Protein AF-A0A7J9D1P3-F1 (afdb_monomer_lite)

Sequence (239 aa):
MEKIDYQEEPKKERRLVRSLVYEIGYRKEQVSEMEHKYDKTTAALQELVDGLVAKIDSKDSSLWDWELRYKEMEHKYDETTAALQGLVDGLVEKIDSKDSSLRDWELRYNETVRQLKGENAVLHHVFAEEIQKERDENLKLRCQLGFRTNLVEDYISCNDNDMERSCLLNEMEGPKENVACQDLIELEKTTSEQIATLKKELEETSEALKDMENQNSCLTVKQVLTNQELQDARKESIR

Foldseek 3Di:
DPPDPPPVVVVVVVVVVVVVVVVVVVVVVVVVVVVVVVVVVVVVVVVVVVVVVVVVVVVVVVVVVVVVVVVVVVVVVVVVVVVVVVVVVVVVVVVVVVVVVVVVVVVVVVVVVVVVVVVVVVVVVVVVVVVVVVVVVVVVVVVVVVVVVVVVVVVVVVVVPDPCPVPVVVVPPDDDDPDPDPVVVVVVVVVVVVVVVVVVVVVVVVVVVVVVVVVVVVVVVVVVVVVVVVVVVVVVVVD

Radius of gyration: 70.2 Å; chains: 1; bounding box: 111×55×220 Å

InterPro domains:
  IPR045177 Factor of DNA methylation 1-5/IDN2 [PTHR21596] (187-238)

pLDDT: mean 87.53, std 16.66, range [37.38, 98.69]

Organism: Gossypium gossypioides (NCBI:txid34282)

Structure (mmCIF, N/CA/C/O backbone):
data_AF-A0A7J9D1P3-F1
#
_entry.id   AF-A0A7J9D1P3-F1
#
loop_
_atom_site.group_PDB
_atom_site.id
_atom_site.type_symbol
_atom_site.label_atom_id
_atom_site.label_alt_id
_atom_site.label_comp_id
_atom_site.label_asym_id
_atom_site.label_entity_id
_atom_site.label_seq_id
_atom_site.pdbx_PDB_ins_code
_atom_site.Cartn_x
_atom_site.Cartn_y
_atom_site.Cartn_z
_atom_site.occupancy
_atom_site.B_iso_or_equiv
_atom_site.auth_seq_id
_atom_site.auth_comp_id
_atom_site.auth_asym_id
_atom_site.auth_atom_id
_atom_site.pdbx_PDB_model_num
ATOM 1 N N . MET A 1 1 ? 49.732 24.524 -116.307 1.00 41.16 1 MET A N 1
ATOM 2 C CA . MET A 1 1 ? 49.676 23.196 -115.663 1.00 41.16 1 MET A CA 1
ATOM 3 C C . MET A 1 1 ? 50.611 23.235 -114.472 1.00 41.16 1 MET A C 1
ATOM 5 O O . MET A 1 1 ? 51.814 23.085 -114.655 1.00 41.16 1 MET A O 1
ATOM 9 N N . GLU A 1 2 ? 50.089 23.532 -113.285 1.00 47.38 2 GLU A N 1
ATOM 10 C CA . GLU A 1 2 ? 50.857 23.355 -112.050 1.00 47.38 2 GLU A CA 1
ATOM 11 C C . GLU A 1 2 ? 51.132 21.862 -111.867 1.00 47.38 2 GLU A C 1
ATOM 13 O O . GLU A 1 2 ? 50.210 21.049 -111.821 1.00 47.38 2 GLU A O 1
ATOM 18 N N . LYS A 1 3 ? 52.414 21.492 -111.827 1.00 50.34 3 LYS A N 1
ATOM 19 C CA . LYS A 1 3 ? 52.835 20.152 -111.426 1.00 50.34 3 LYS A CA 1
ATOM 20 C C . LYS A 1 3 ? 52.697 20.078 -109.911 1.00 50.34 3 LYS A C 1
ATOM 22 O O . LYS A 1 3 ? 53.597 20.502 -109.193 1.00 50.34 3 LYS A O 1
ATOM 27 N N . ILE A 1 4 ? 51.558 19.580 -109.447 1.00 56.97 4 ILE A N 1
ATOM 28 C CA . ILE A 1 4 ? 51.376 19.191 -108.050 1.00 56.97 4 ILE A CA 1
ATOM 29 C C . ILE A 1 4 ? 52.373 18.053 -107.772 1.00 56.97 4 ILE A C 1
ATOM 31 O O . ILE A 1 4 ? 52.367 17.031 -108.460 1.00 56.97 4 ILE A O 1
ATOM 35 N N . ASP A 1 5 ? 53.289 18.265 -106.827 1.00 56.16 5 ASP A N 1
ATOM 36 C CA . ASP A 1 5 ? 54.305 17.287 -106.429 1.00 56.16 5 ASP A CA 1
ATOM 37 C C . ASP A 1 5 ? 53.698 16.255 -105.466 1.00 56.16 5 ASP A C 1
ATOM 39 O O . ASP A 1 5 ? 53.685 16.422 -104.244 1.00 56.16 5 ASP A O 1
ATOM 43 N N . TYR A 1 6 ? 53.187 15.165 -106.041 1.00 58.12 6 TYR A N 1
ATOM 44 C CA . TYR A 1 6 ? 52.518 14.057 -105.347 1.00 58.12 6 TYR A CA 1
ATOM 45 C C . TYR A 1 6 ? 53.386 13.329 -104.287 1.00 58.12 6 TYR A C 1
ATOM 47 O O . TYR A 1 6 ? 52.886 12.453 -103.582 1.00 58.12 6 TYR A O 1
ATOM 55 N N . GLN A 1 7 ? 54.685 13.640 -104.153 1.00 60.78 7 GLN A N 1
ATOM 56 C CA . GLN A 1 7 ? 55.608 12.987 -103.206 1.00 60.78 7 GLN A CA 1
ATOM 57 C C . GLN A 1 7 ? 55.849 13.779 -101.904 1.00 60.78 7 GLN A C 1
ATOM 59 O O . GLN A 1 7 ? 56.370 13.211 -100.935 1.00 60.78 7 GLN A O 1
ATOM 64 N N . GLU A 1 8 ? 55.487 15.065 -101.837 1.00 66.94 8 GLU A N 1
ATOM 65 C CA . GLU A 1 8 ? 55.654 15.883 -100.624 1.00 66.94 8 GLU A CA 1
ATOM 66 C C . GLU A 1 8 ? 54.515 15.723 -99.610 1.00 66.94 8 GLU A C 1
ATOM 68 O O . GLU A 1 8 ? 54.769 15.666 -98.402 1.00 66.94 8 GLU A O 1
ATOM 73 N N . GLU A 1 9 ? 53.274 15.623 -100.080 1.00 70.50 9 GLU A N 1
ATOM 74 C CA . GLU A 1 9 ? 52.086 15.404 -99.244 1.00 70.50 9 GLU A CA 1
ATOM 75 C C . GLU A 1 9 ? 52.213 14.173 -98.326 1.00 70.50 9 GLU A C 1
ATOM 77 O O . GLU A 1 9 ? 52.152 14.344 -97.103 1.00 70.50 9 GLU A O 1
ATOM 82 N N . PRO A 1 10 ? 52.561 12.964 -98.822 1.00 74.81 10 PRO A N 1
ATOM 83 C CA . PRO A 1 10 ? 52.683 11.777 -97.968 1.00 74.81 10 PRO A CA 1
ATOM 84 C C . PRO A 1 10 ? 53.864 11.839 -96.983 1.00 74.81 10 PRO A C 1
ATOM 86 O O . PRO A 1 10 ? 53.967 11.018 -96.065 1.00 74.81 10 PRO A O 1
ATOM 89 N N . LYS A 1 11 ? 54.809 12.773 -97.159 1.00 79.62 11 LYS A N 1
ATOM 90 C CA . LYS A 1 11 ? 55.896 13.023 -96.195 1.00 79.62 11 LYS A CA 1
ATOM 91 C C . LYS A 1 11 ? 55.453 13.983 -95.093 1.00 79.62 11 LYS A C 1
ATOM 93 O O . LYS A 1 11 ? 55.811 13.761 -93.934 1.00 79.62 11 LYS A O 1
ATOM 98 N N . LYS A 1 12 ? 54.677 15.018 -95.435 1.00 83.50 12 LYS A N 1
ATOM 99 C CA . LYS A 1 12 ? 54.063 15.949 -94.472 1.00 83.50 12 LYS A CA 1
ATOM 100 C C . LYS A 1 12 ? 53.075 15.205 -93.571 1.00 83.50 12 LYS A C 1
ATOM 102 O O . LYS A 1 12 ? 53.189 15.298 -92.350 1.00 83.50 12 LYS A O 1
ATOM 107 N N . GLU A 1 13 ? 52.238 14.349 -94.151 1.00 84.44 13 GLU A N 1
ATOM 108 C CA . GLU A 1 13 ? 51.334 13.458 -93.413 1.00 84.44 13 GLU A CA 1
ATOM 109 C C . GLU A 1 13 ? 52.088 12.521 -92.465 1.00 84.44 13 GLU A C 1
ATOM 111 O O . GLU A 1 13 ? 51.771 12.443 -91.282 1.00 84.44 13 GLU A O 1
ATOM 116 N N . ARG A 1 14 ? 53.160 11.862 -92.926 1.00 86.19 14 ARG A N 1
ATOM 117 C CA . ARG A 1 14 ? 53.961 10.971 -92.067 1.00 86.19 14 ARG A CA 1
ATOM 118 C C . ARG A 1 14 ? 54.648 11.677 -90.899 1.00 86.19 14 ARG A C 1
ATOM 120 O O . ARG A 1 14 ? 54.914 11.028 -89.885 1.00 86.19 14 ARG A O 1
ATOM 127 N N . ARG A 1 15 ? 54.982 12.966 -91.025 1.00 87.75 15 ARG A N 1
ATOM 128 C CA . ARG A 1 15 ? 55.492 13.775 -89.903 1.00 87.75 15 ARG A CA 1
ATOM 129 C C . ARG A 1 15 ? 54.370 14.126 -88.929 1.00 87.75 15 ARG A C 1
ATOM 131 O O . ARG A 1 15 ? 54.568 13.967 -87.727 1.00 87.75 15 ARG A O 1
ATOM 138 N N . LEU A 1 16 ? 53.204 14.518 -89.444 1.00 91.12 16 LEU A N 1
ATOM 139 C CA . LEU A 1 16 ? 52.022 14.815 -88.635 1.00 91.12 16 LEU A CA 1
ATOM 140 C C . LEU A 1 16 ? 51.575 13.588 -87.830 1.00 91.12 16 LEU A C 1
ATOM 142 O O . LEU A 1 16 ? 51.426 13.680 -86.618 1.00 91.12 16 LEU A O 1
ATOM 146 N N . VAL A 1 17 ? 51.463 12.423 -88.474 1.00 92.69 17 VAL A N 1
ATOM 147 C CA . VAL A 1 17 ? 51.115 11.155 -87.812 1.00 92.69 17 VAL A CA 1
ATOM 148 C C . VAL A 1 17 ? 52.112 10.825 -86.703 1.00 92.69 17 VAL A C 1
ATOM 150 O O . VAL A 1 17 ? 51.700 10.463 -85.608 1.00 92.69 17 VAL A O 1
ATOM 153 N N . ARG A 1 18 ? 53.420 11.004 -86.933 1.00 92.44 18 ARG A N 1
ATOM 154 C CA . ARG A 1 18 ? 54.439 10.777 -85.893 1.00 92.44 18 ARG A CA 1
ATOM 155 C C . ARG A 1 18 ? 54.266 11.707 -84.691 1.00 92.44 18 ARG A C 1
ATOM 157 O O . ARG A 1 18 ? 54.377 11.247 -83.560 1.00 92.44 18 ARG A O 1
ATOM 164 N N . SER A 1 19 ? 53.979 12.985 -84.941 1.00 93.56 19 SER A N 1
ATOM 165 C CA . SER A 1 19 ? 53.707 13.965 -83.885 1.00 93.56 19 SER A CA 1
ATOM 166 C C . SER A 1 19 ? 52.445 13.611 -83.100 1.00 93.56 19 SER A C 1
ATOM 168 O O . SER A 1 19 ? 52.451 13.679 -81.876 1.00 93.56 19 SER A O 1
ATOM 170 N N . LEU A 1 20 ? 51.379 13.197 -83.791 1.00 94.88 20 LEU A N 1
ATOM 171 C CA . LEU A 1 20 ? 50.123 12.790 -83.164 1.00 94.88 20 LEU A CA 1
ATOM 172 C C . LEU A 1 20 ? 50.287 11.514 -82.334 1.00 94.88 20 LEU A C 1
ATOM 174 O O . LEU A 1 20 ? 49.762 11.445 -81.233 1.00 94.88 20 LEU A O 1
ATOM 178 N N . VAL A 1 21 ? 51.046 10.524 -82.812 1.00 94.94 21 VAL A N 1
ATOM 179 C CA . VAL A 1 21 ? 51.338 9.301 -82.045 1.00 94.94 21 VAL A CA 1
ATOM 180 C C . VAL A 1 21 ? 52.113 9.622 -80.767 1.00 94.94 21 VAL A C 1
ATOM 182 O O . VAL A 1 21 ? 51.788 9.076 -79.715 1.00 94.94 21 VAL A O 1
ATOM 185 N N . TYR A 1 22 ? 53.100 10.522 -80.839 1.00 94.81 22 TYR A N 1
ATOM 186 C CA . TYR A 1 22 ? 53.829 10.976 -79.653 1.00 94.81 22 TYR A CA 1
ATOM 187 C C . TYR A 1 22 ? 52.898 11.674 -78.652 1.00 94.81 22 TYR A C 1
ATOM 189 O O . TYR A 1 22 ? 52.886 11.316 -77.478 1.00 94.81 22 TYR A O 1
ATOM 197 N N . GLU A 1 23 ? 52.066 12.605 -79.123 1.00 95.69 23 GLU A N 1
ATOM 198 C CA . GLU A 1 23 ? 51.099 13.327 -78.290 1.00 95.69 23 GLU A CA 1
ATOM 199 C C . GLU A 1 23 ? 50.058 12.385 -77.657 1.00 95.69 23 GLU A C 1
ATOM 201 O O . GLU A 1 23 ? 49.743 12.515 -76.477 1.00 95.69 23 GLU A O 1
ATOM 206 N N . ILE A 1 24 ? 49.553 11.396 -78.406 1.00 95.94 24 ILE A N 1
ATOM 207 C CA . ILE A 1 24 ? 48.633 10.368 -77.890 1.00 95.94 24 ILE A CA 1
ATOM 208 C C . ILE A 1 24 ? 49.313 9.541 -76.798 1.00 95.94 24 ILE A C 1
ATOM 210 O O . ILE A 1 24 ? 48.709 9.308 -75.753 1.00 95.94 24 ILE A O 1
ATOM 214 N N . GLY A 1 25 ? 50.560 9.109 -77.017 1.00 96.75 25 GLY A N 1
ATOM 215 C CA . GLY A 1 25 ? 51.330 8.363 -76.021 1.00 96.75 25 GLY A CA 1
ATOM 216 C C . GLY A 1 25 ? 51.551 9.171 -74.743 1.00 96.75 25 GLY A C 1
ATOM 217 O O . GLY A 1 25 ? 51.297 8.674 -73.650 1.00 96.75 25 GLY A O 1
ATOM 218 N N . TYR A 1 26 ? 51.933 10.441 -74.889 1.00 95.50 26 TYR A N 1
ATOM 219 C CA . TYR A 1 26 ? 52.128 11.357 -73.769 1.00 95.50 26 TYR A CA 1
ATOM 220 C C . TYR A 1 26 ? 50.835 11.600 -72.974 1.00 95.50 26 TYR A C 1
ATOM 222 O O . TYR A 1 26 ? 50.826 11.495 -71.749 1.00 95.50 26 TYR A O 1
ATOM 230 N N . ARG A 1 27 ? 49.713 11.856 -73.659 1.00 96.81 27 ARG A N 1
ATOM 231 C CA . ARG A 1 27 ? 48.404 12.025 -73.005 1.00 96.81 27 ARG A CA 1
ATOM 232 C C . ARG A 1 27 ? 47.925 10.755 -72.317 1.00 96.81 27 ARG A C 1
ATOM 234 O O . ARG A 1 27 ? 47.313 10.845 -71.259 1.00 96.81 27 ARG A O 1
ATOM 241 N N . LYS A 1 28 ? 48.195 9.584 -72.897 1.00 96.94 28 LYS A N 1
ATOM 242 C CA . LYS A 1 28 ? 47.835 8.297 -72.296 1.00 96.94 28 LYS A CA 1
ATOM 243 C C . LYS A 1 28 ? 48.542 8.089 -70.955 1.00 96.94 28 LYS A C 1
ATOM 245 O O . LYS A 1 28 ? 47.898 7.649 -70.009 1.00 96.94 28 LYS A O 1
ATOM 250 N N . GLU A 1 29 ? 49.818 8.458 -70.865 1.00 96.25 29 GLU A N 1
ATOM 251 C CA . GLU A 1 29 ? 50.567 8.406 -69.606 1.00 96.25 29 GLU A CA 1
ATOM 252 C C . GLU A 1 29 ? 49.961 9.347 -68.555 1.00 96.25 29 GLU A C 1
ATOM 254 O O . GLU A 1 29 ? 49.684 8.926 -67.435 1.00 96.25 29 GLU A O 1
ATOM 259 N N . GLN A 1 30 ? 49.645 10.593 -68.935 1.00 95.25 30 GLN A N 1
ATOM 260 C CA . GLN A 1 30 ? 48.992 11.537 -68.020 1.00 95.25 30 GLN A CA 1
ATOM 261 C C . GLN A 1 30 ? 47.643 11.024 -67.498 1.00 95.25 30 GLN A C 1
ATOM 263 O O . GLN A 1 30 ? 47.334 11.200 -66.320 1.00 95.25 30 GLN A O 1
ATOM 268 N N . VAL A 1 31 ? 46.833 10.398 -68.359 1.00 96.38 31 VAL A N 1
ATOM 269 C CA . VAL A 1 31 ? 45.559 9.789 -67.947 1.00 96.38 31 VAL A CA 1
ATOM 270 C C . VAL A 1 31 ? 45.809 8.661 -66.949 1.00 96.38 31 VAL A C 1
ATOM 272 O O . VAL A 1 31 ? 45.159 8.644 -65.909 1.00 96.38 31 VAL A O 1
ATOM 275 N N . SER A 1 32 ? 46.797 7.796 -67.194 1.00 96.06 32 SER A N 1
ATOM 276 C CA . SER A 1 32 ? 47.145 6.711 -66.268 1.00 96.06 32 SER A CA 1
ATOM 277 C C . SER A 1 32 ? 47.609 7.229 -64.902 1.00 96.06 32 SER A C 1
ATOM 279 O O . SER A 1 32 ? 47.238 6.670 -63.870 1.00 96.06 32 SER A O 1
ATOM 281 N N . GLU A 1 33 ? 48.395 8.309 -64.863 1.00 96.50 33 GLU A N 1
ATOM 282 C CA . GLU A 1 33 ? 48.797 8.941 -63.602 1.00 96.50 33 GLU A CA 1
ATOM 283 C C . GLU A 1 33 ? 47.603 9.544 -62.848 1.00 96.50 33 GLU A C 1
ATOM 285 O O . GLU A 1 33 ? 47.540 9.484 -61.616 1.00 96.50 33 GLU A O 1
ATOM 290 N N . MET A 1 34 ? 46.670 10.161 -63.577 1.00 96.50 34 MET A N 1
ATOM 291 C CA . MET A 1 34 ? 45.453 10.741 -63.010 1.00 96.50 34 MET A CA 1
ATOM 292 C C . MET A 1 34 ? 44.516 9.661 -62.463 1.00 96.50 34 MET A C 1
ATOM 294 O O . MET A 1 34 ? 44.016 9.822 -61.351 1.00 96.50 34 MET A O 1
ATOM 298 N N . GLU A 1 35 ? 44.328 8.559 -63.191 1.00 97.12 35 GLU A N 1
ATOM 299 C CA . GLU A 1 35 ? 43.571 7.383 -62.741 1.00 97.12 35 GLU A CA 1
ATOM 300 C C . GLU A 1 35 ? 44.167 6.818 -61.449 1.00 97.12 35 GLU A C 1
ATOM 302 O O . GLU A 1 35 ? 43.466 6.699 -60.448 1.00 97.12 35 GLU A O 1
ATOM 307 N N . HIS A 1 36 ? 45.485 6.603 -61.403 1.00 96.62 36 HIS A N 1
ATOM 308 C CA . HIS A 1 36 ? 46.139 6.100 -60.195 1.00 96.62 36 HIS A CA 1
ATOM 309 C C . HIS A 1 36 ? 45.968 7.038 -58.986 1.00 96.62 36 HIS A C 1
ATOM 311 O O . HIS A 1 36 ? 45.740 6.583 -57.861 1.00 96.62 36 HIS A O 1
ATOM 317 N N . LYS A 1 37 ? 46.060 8.361 -59.193 1.00 97.25 37 LYS A N 1
ATOM 318 C CA . LYS A 1 37 ? 45.797 9.350 -58.133 1.00 97.25 37 LYS A CA 1
ATOM 319 C C . LYS A 1 37 ? 44.347 9.284 -57.662 1.00 97.25 37 LYS A C 1
ATOM 321 O O . LYS A 1 37 ? 44.120 9.320 -56.455 1.00 97.25 37 LYS A O 1
ATOM 326 N N . TYR A 1 38 ? 43.398 9.171 -58.589 1.00 97.56 38 TYR A N 1
ATOM 327 C CA . TYR A 1 38 ? 41.977 9.058 -58.280 1.00 97.56 38 TYR A CA 1
ATOM 328 C C . TYR A 1 38 ? 41.672 7.795 -57.468 1.00 97.56 38 TYR A C 1
ATOM 330 O O . TYR A 1 38 ? 41.044 7.887 -56.411 1.00 97.56 38 TYR A O 1
ATOM 338 N N . ASP A 1 39 ? 42.186 6.640 -57.886 1.00 97.38 39 ASP A N 1
ATOM 339 C CA . ASP A 1 39 ? 42.013 5.371 -57.174 1.00 97.38 39 ASP A CA 1
ATOM 340 C C . ASP A 1 39 ? 42.602 5.444 -55.765 1.00 97.38 39 ASP A C 1
ATOM 342 O O . ASP A 1 39 ? 41.955 5.062 -54.789 1.00 97.38 39 ASP A O 1
ATOM 346 N N . LYS A 1 40 ? 43.797 6.033 -55.629 1.00 97.88 40 LYS A N 1
ATOM 347 C CA . LYS A 1 40 ? 44.432 6.251 -54.326 1.00 97.88 40 LYS A CA 1
ATOM 348 C C . LYS A 1 40 ? 43.590 7.152 -53.420 1.00 97.88 40 LYS A C 1
ATOM 350 O O . LYS A 1 40 ? 43.451 6.861 -52.234 1.00 97.88 40 LYS A O 1
ATOM 355 N N . THR A 1 41 ? 43.029 8.241 -53.951 1.00 97.25 41 THR A N 1
ATOM 356 C CA . THR A 1 41 ? 42.138 9.111 -53.169 1.00 97.25 41 THR A CA 1
ATOM 357 C C . THR A 1 41 ? 40.830 8.418 -52.806 1.00 97.25 41 THR A C 1
ATOM 359 O O . THR A 1 41 ? 40.350 8.588 -51.691 1.00 97.25 41 THR A O 1
ATOM 362 N N . THR A 1 42 ? 40.286 7.598 -53.705 1.00 97.94 42 THR A N 1
ATOM 363 C CA . THR A 1 42 ? 39.044 6.851 -53.482 1.00 97.94 42 THR A CA 1
ATOM 364 C C . THR A 1 42 ? 39.227 5.809 -52.384 1.00 97.94 42 THR A C 1
ATOM 366 O O . THR A 1 42 ? 38.405 5.738 -51.476 1.00 97.94 42 THR A O 1
ATOM 369 N N . ALA A 1 43 ? 40.342 5.074 -52.391 1.00 97.81 43 ALA A N 1
ATOM 370 C CA . ALA A 1 43 ? 40.680 4.126 -51.331 1.00 97.81 43 ALA A CA 1
ATOM 371 C C . ALA A 1 43 ? 40.828 4.816 -49.964 1.00 97.81 43 ALA A C 1
ATOM 373 O O . ALA A 1 43 ? 40.250 4.365 -48.980 1.00 97.81 43 ALA A O 1
ATOM 374 N N . ALA A 1 44 ? 41.531 5.954 -49.908 1.00 97.94 44 ALA A N 1
ATOM 375 C CA . ALA A 1 44 ? 41.681 6.717 -48.668 1.00 97.94 44 ALA A CA 1
ATOM 376 C C . ALA A 1 44 ? 40.338 7.256 -48.139 1.00 97.94 44 ALA A C 1
ATOM 378 O O . ALA A 1 44 ? 40.103 7.277 -46.932 1.00 97.94 44 ALA A O 1
ATOM 379 N N . LEU A 1 45 ? 39.441 7.688 -49.033 1.00 98.25 45 LEU A N 1
ATOM 380 C CA . LEU A 1 45 ? 38.089 8.098 -48.654 1.00 98.25 45 LEU A CA 1
ATOM 381 C C . LEU A 1 45 ? 37.263 6.917 -48.142 1.00 98.25 45 LEU A C 1
ATOM 383 O O . LEU A 1 45 ? 36.553 7.082 -47.155 1.00 98.25 45 LEU A O 1
ATOM 387 N N . GLN A 1 46 ? 37.377 5.741 -48.762 1.00 98.25 46 GLN A N 1
ATOM 388 C CA . GLN A 1 46 ? 36.683 4.538 -48.308 1.00 98.25 46 GLN A CA 1
ATOM 389 C C . GLN A 1 46 ? 37.119 4.145 -46.892 1.00 98.25 46 GLN A C 1
ATOM 391 O O . GLN A 1 46 ? 36.264 3.954 -46.037 1.00 98.25 46 GLN A O 1
ATOM 396 N N . GLU A 1 47 ? 38.425 4.134 -46.604 1.00 98.25 47 GLU A N 1
ATOM 397 C CA . GLU A 1 47 ? 38.935 3.850 -45.253 1.00 98.25 47 GLU A CA 1
ATOM 398 C C . GLU A 1 47 ? 38.412 4.849 -44.208 1.00 98.25 47 GLU A C 1
ATOM 400 O O . GLU A 1 47 ? 38.050 4.466 -43.093 1.00 98.25 47 GLU A O 1
ATOM 405 N N . LEU A 1 48 ? 38.338 6.138 -44.562 1.00 98.31 48 LEU A N 1
ATOM 406 C CA . LEU A 1 48 ? 37.767 7.162 -43.684 1.00 98.31 48 LEU A CA 1
ATOM 407 C C . LEU A 1 48 ? 36.273 6.932 -43.438 1.00 98.31 48 LEU A C 1
ATOM 409 O O . LEU A 1 48 ? 35.817 7.076 -42.303 1.00 98.31 48 LEU A O 1
ATOM 413 N N . VAL A 1 49 ? 35.515 6.583 -44.479 1.00 98.56 49 VAL A N 1
ATOM 414 C CA . VAL A 1 49 ? 34.084 6.278 -44.367 1.00 98.56 49 VAL A CA 1
ATOM 415 C C . VAL A 1 49 ? 33.871 5.042 -43.497 1.00 98.56 49 VAL A C 1
ATOM 417 O O . VAL A 1 49 ? 33.096 5.119 -42.547 1.00 98.56 49 VAL A O 1
ATOM 420 N N . ASP A 1 50 ? 34.602 3.956 -43.738 1.00 98.12 50 ASP A N 1
ATOM 421 C CA . ASP A 1 50 ? 34.503 2.717 -42.959 1.00 98.12 50 ASP A CA 1
ATOM 422 C C . ASP A 1 50 ? 34.843 2.964 -41.480 1.00 98.12 50 ASP A C 1
ATOM 424 O O . ASP A 1 50 ? 34.134 2.509 -40.579 1.00 98.12 50 ASP A O 1
ATOM 428 N N . GLY A 1 51 ? 35.882 3.764 -41.209 1.00 98.44 51 GLY A N 1
ATOM 429 C CA . GLY A 1 51 ? 36.249 4.166 -39.851 1.00 98.44 51 GLY A CA 1
ATOM 430 C C . GLY A 1 51 ? 35.182 5.020 -39.155 1.00 98.44 51 GLY A C 1
ATOM 431 O O . GLY A 1 51 ? 34.962 4.879 -37.948 1.00 98.44 51 GLY A O 1
ATOM 432 N N . LEU A 1 52 ? 34.494 5.898 -39.892 1.00 98.25 52 LEU A N 1
ATOM 433 C CA . LEU A 1 52 ? 33.375 6.681 -39.359 1.00 98.25 52 LEU A CA 1
ATOM 434 C C . LEU A 1 52 ? 32.148 5.809 -39.089 1.00 98.25 52 LEU A C 1
ATOM 436 O O . LEU A 1 52 ? 31.544 5.962 -38.029 1.00 98.25 52 LEU A O 1
ATOM 440 N N . VAL A 1 53 ? 31.815 4.887 -39.996 1.00 98.38 53 VAL A N 1
ATOM 441 C CA . VAL A 1 53 ? 30.710 3.930 -39.831 1.00 98.38 53 VAL A CA 1
ATOM 442 C C . VAL A 1 53 ? 30.937 3.073 -38.590 1.00 98.38 53 VAL A C 1
ATOM 444 O O . VAL A 1 53 ? 30.101 3.082 -37.693 1.00 98.38 53 VAL A O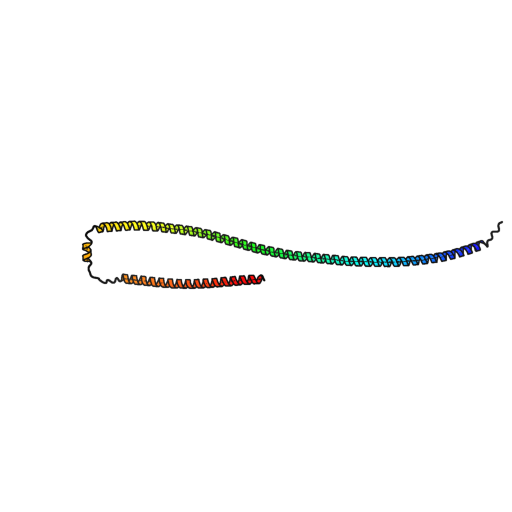 1
ATOM 447 N N . ALA A 1 54 ? 32.119 2.468 -38.442 1.00 97.94 54 ALA A N 1
ATOM 448 C CA . ALA A 1 54 ? 32.446 1.668 -37.261 1.00 97.94 54 ALA A CA 1
ATOM 449 C C . A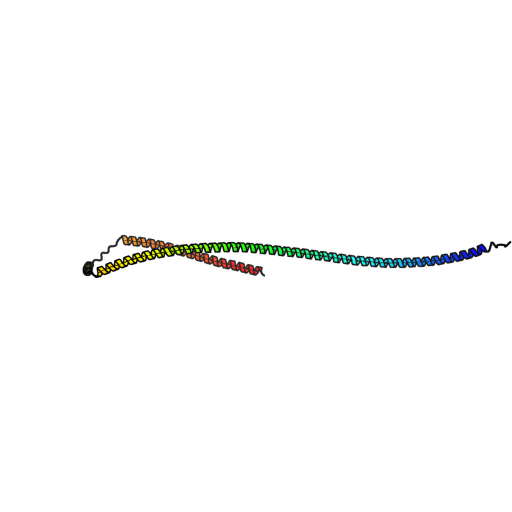LA A 1 54 ? 32.329 2.468 -35.947 1.00 97.94 54 ALA A C 1
ATOM 451 O O . ALA A 1 54 ? 31.931 1.942 -34.905 1.00 97.94 54 ALA A O 1
ATOM 452 N N . LYS A 1 55 ? 32.661 3.765 -35.979 1.00 98.38 55 LYS A N 1
ATOM 453 C CA . LYS A 1 55 ? 32.528 4.650 -34.816 1.00 98.38 55 LYS A CA 1
ATOM 454 C C . LYS A 1 55 ? 31.074 5.012 -34.509 1.00 98.38 55 LYS A C 1
ATOM 456 O O . LYS A 1 55 ? 30.750 5.196 -33.335 1.00 98.38 55 LYS A O 1
ATOM 461 N N . ILE A 1 56 ? 30.229 5.152 -35.529 1.00 98.00 56 ILE A N 1
ATOM 462 C CA . ILE A 1 56 ? 28.783 5.350 -35.369 1.00 98.00 56 ILE A CA 1
ATOM 463 C C . ILE A 1 56 ? 28.178 4.091 -34.754 1.00 98.00 56 ILE A C 1
ATOM 465 O O . ILE A 1 56 ? 27.598 4.185 -33.678 1.00 98.00 56 ILE A O 1
ATOM 469 N N . ASP A 1 57 ? 28.449 2.921 -35.330 1.00 97.94 57 ASP A N 1
ATOM 470 C CA . ASP A 1 57 ? 27.934 1.639 -34.841 1.00 97.94 57 ASP A CA 1
ATOM 471 C C . ASP A 1 57 ? 28.343 1.378 -33.384 1.00 97.94 57 ASP A C 1
ATOM 473 O O . ASP A 1 57 ? 27.535 0.965 -32.551 1.00 97.94 57 ASP A O 1
ATOM 477 N N . SER A 1 58 ? 29.595 1.693 -33.030 1.00 97.75 58 SER A N 1
ATOM 478 C CA . SER A 1 58 ? 30.072 1.592 -31.647 1.00 97.75 58 SER A CA 1
ATOM 479 C C . SER A 1 58 ? 29.315 2.518 -30.688 1.00 97.75 58 SER A C 1
ATOM 481 O O . SER A 1 58 ? 29.057 2.131 -29.545 1.00 97.75 58 SER A O 1
ATOM 483 N N . LYS A 1 59 ? 28.967 3.736 -31.118 1.00 98.06 59 LYS A N 1
ATOM 484 C CA . LYS A 1 59 ? 28.192 4.673 -30.296 1.00 98.06 59 LYS A CA 1
ATOM 485 C C . LYS A 1 59 ? 26.740 4.242 -30.168 1.00 98.06 59 LYS A C 1
ATOM 487 O O . LYS A 1 59 ? 26.211 4.299 -29.061 1.00 98.06 59 LYS A O 1
ATOM 492 N N . ASP A 1 60 ? 26.133 3.787 -31.255 1.00 98.00 60 ASP A N 1
ATOM 493 C CA . ASP A 1 60 ? 24.752 3.311 -31.264 1.00 98.00 60 ASP A CA 1
ATOM 494 C C . ASP A 1 60 ? 24.603 2.083 -30.365 1.00 98.00 60 ASP A C 1
ATOM 496 O O . ASP A 1 60 ? 23.690 2.033 -29.542 1.00 98.00 60 ASP A O 1
ATOM 500 N N . SER A 1 61 ? 25.558 1.148 -30.411 1.00 96.88 61 SER A N 1
ATOM 501 C CA . SER A 1 61 ? 25.590 0.011 -29.484 1.00 96.88 61 SER A CA 1
ATOM 502 C C . SER A 1 61 ? 25.676 0.460 -28.023 1.00 96.88 61 SER A C 1
ATOM 504 O O . SER A 1 61 ? 24.965 -0.072 -27.175 1.00 96.88 61 SER A O 1
ATOM 506 N N . SER A 1 62 ? 26.512 1.458 -27.712 1.00 97.62 62 SER A N 1
ATOM 507 C CA . SER A 1 62 ? 26.597 1.985 -26.347 1.00 97.62 62 SER A CA 1
ATOM 508 C C . SER A 1 62 ? 25.308 2.687 -25.916 1.00 97.62 62 SER A C 1
ATOM 510 O O . SER A 1 62 ? 24.963 2.607 -24.739 1.00 97.62 62 SER A O 1
ATOM 512 N N . LEU A 1 63 ? 24.611 3.386 -26.818 1.00 97.94 63 LEU A N 1
ATOM 513 C CA . LEU A 1 63 ? 23.327 4.026 -26.518 1.00 97.94 63 LEU A CA 1
ATOM 514 C C . LEU A 1 63 ? 22.244 2.988 -26.220 1.00 97.94 63 LEU A C 1
ATOM 516 O O . LEU A 1 63 ? 21.526 3.140 -25.233 1.00 97.94 63 LEU A O 1
ATOM 520 N N . TRP A 1 64 ? 22.181 1.915 -27.010 1.00 98.12 64 TRP A N 1
ATOM 521 C CA . TRP A 1 64 ? 21.272 0.794 -26.773 1.00 98.12 64 TRP A CA 1
ATOM 522 C C . TRP A 1 64 ? 21.488 0.147 -25.402 1.00 98.12 64 TRP A C 1
ATOM 524 O O . TRP A 1 64 ? 20.519 -0.086 -24.679 1.00 98.12 64 TRP A O 1
ATOM 534 N N . ASP A 1 65 ? 22.742 -0.077 -25.002 1.00 98.00 65 ASP A N 1
ATOM 535 C CA . ASP A 1 65 ? 23.067 -0.613 -23.675 1.00 98.00 65 ASP A CA 1
ATOM 536 C C . ASP A 1 65 ? 22.583 0.305 -22.542 1.00 98.00 65 ASP A C 1
ATOM 538 O O . ASP A 1 65 ? 22.084 -0.170 -21.517 1.00 98.00 65 ASP A O 1
ATOM 542 N N . TRP A 1 66 ? 22.720 1.624 -22.705 1.00 97.44 66 TRP A N 1
ATOM 543 C CA . TRP A 1 66 ? 22.214 2.595 -21.732 1.00 97.44 66 TRP A CA 1
ATOM 544 C C . TRP A 1 66 ? 20.689 2.601 -21.663 1.00 97.44 66 TRP A C 1
ATOM 546 O O . TRP A 1 66 ? 20.137 2.605 -20.563 1.00 97.44 66 TRP A O 1
ATOM 556 N N . GLU A 1 67 ? 20.010 2.576 -22.810 1.00 98.25 67 GLU A N 1
ATOM 557 C CA . GLU A 1 67 ? 18.549 2.543 -22.873 1.00 98.25 67 GLU A CA 1
ATOM 558 C C . GLU A 1 67 ? 17.989 1.267 -22.230 1.00 98.25 67 GLU A C 1
ATOM 560 O O . GLU A 1 67 ? 17.031 1.328 -21.457 1.00 98.25 67 GLU A O 1
ATOM 565 N N . LEU A 1 68 ? 18.620 0.117 -22.482 1.00 97.88 68 LEU A N 1
ATOM 566 C CA . LEU A 1 68 ? 18.238 -1.152 -21.868 1.00 97.88 68 LEU A CA 1
ATOM 567 C C . LEU A 1 68 ? 18.392 -1.104 -20.342 1.00 97.88 68 LEU A C 1
ATOM 569 O O . LEU A 1 68 ? 17.447 -1.416 -19.618 1.00 97.88 68 LEU A O 1
ATOM 5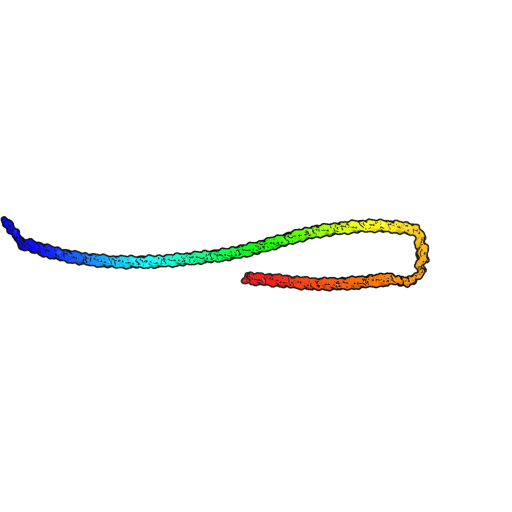73 N N . ARG A 1 69 ? 19.548 -0.643 -19.845 1.00 98.12 69 ARG A N 1
ATOM 574 C CA . ARG A 1 69 ? 19.795 -0.493 -18.398 1.00 98.12 69 ARG A CA 1
ATOM 575 C C . ARG A 1 69 ? 18.812 0.465 -17.737 1.00 98.12 69 ARG A C 1
ATOM 577 O O . ARG A 1 69 ? 18.431 0.246 -16.589 1.00 98.12 69 ARG A O 1
ATOM 584 N N . TYR A 1 70 ? 18.420 1.527 -18.437 1.00 97.50 70 TYR A N 1
ATOM 585 C CA . TYR A 1 70 ? 17.432 2.473 -17.937 1.00 97.50 70 TYR A CA 1
ATOM 586 C C . TYR A 1 70 ? 16.061 1.807 -17.769 1.00 97.50 70 TYR A C 1
ATOM 588 O O . TYR A 1 70 ? 15.483 1.891 -16.690 1.00 97.50 70 TYR A O 1
ATOM 596 N N . LYS A 1 71 ? 15.591 1.062 -18.776 1.00 97.75 71 LYS A N 1
ATOM 597 C CA . LYS A 1 71 ? 14.313 0.329 -18.708 1.00 97.75 71 LYS A CA 1
ATOM 598 C C . LYS A 1 71 ? 14.309 -0.755 -17.629 1.00 97.75 71 LYS A C 1
ATOM 600 O O . LYS A 1 71 ? 13.322 -0.916 -16.922 1.00 97.75 71 LYS A O 1
ATOM 605 N N . GLU A 1 72 ? 15.412 -1.483 -17.463 1.00 97.81 72 GLU A N 1
ATOM 606 C CA . GLU A 1 72 ? 15.549 -2.460 -16.373 1.00 97.81 72 GLU A CA 1
ATOM 607 C C . GLU A 1 72 ? 15.484 -1.801 -14.991 1.00 97.81 72 GLU A C 1
ATOM 609 O O . GLU A 1 72 ? 14.950 -2.378 -14.043 1.00 97.81 72 GLU A O 1
ATOM 614 N N . MET A 1 73 ? 16.064 -0.608 -14.857 1.00 97.44 73 MET A N 1
ATOM 615 C CA . MET A 1 73 ? 16.013 0.165 -13.623 1.00 97.44 73 MET A CA 1
ATOM 616 C C . MET A 1 73 ? 14.594 0.675 -13.350 1.00 97.44 73 MET A C 1
ATOM 618 O O . MET A 1 73 ? 14.106 0.488 -12.240 1.00 97.44 73 MET A O 1
ATOM 622 N N . GLU A 1 74 ? 13.922 1.239 -14.353 1.00 97.44 74 GLU A N 1
ATOM 623 C CA . GLU A 1 74 ? 12.521 1.675 -14.277 1.00 97.44 74 GLU A CA 1
ATOM 624 C C . GLU A 1 74 ? 11.598 0.524 -13.851 1.00 97.44 74 GLU A C 1
ATOM 626 O O . GLU A 1 74 ? 10.877 0.646 -12.865 1.00 97.44 74 GLU A O 1
ATOM 631 N N . HIS A 1 75 ? 11.731 -0.648 -14.478 1.00 97.69 75 HIS A N 1
ATOM 632 C CA . HIS A 1 75 ? 10.969 -1.840 -14.103 1.00 97.69 75 HIS A CA 1
ATOM 633 C C . HIS A 1 75 ? 11.185 -2.253 -12.640 1.00 97.69 75 HIS A C 1
ATOM 635 O O . HIS A 1 75 ? 10.230 -2.548 -11.927 1.00 97.69 75 HIS A O 1
ATOM 641 N N . LYS A 1 76 ? 12.434 -2.243 -12.152 1.00 98.06 76 LYS A N 1
ATOM 642 C CA . LYS A 1 76 ? 12.729 -2.534 -10.735 1.00 98.06 76 LYS A CA 1
ATOM 643 C C . LYS A 1 76 ? 12.091 -1.508 -9.797 1.00 98.06 76 LYS A C 1
ATOM 645 O O . LYS A 1 76 ? 11.650 -1.864 -8.702 1.00 98.06 76 LYS A O 1
ATOM 650 N N . TYR A 1 77 ? 12.050 -0.237 -10.193 1.00 97.62 77 TYR A N 1
ATOM 651 C CA . TYR A 1 77 ? 11.358 0.798 -9.426 1.00 97.62 77 TYR A CA 1
ATOM 652 C C . TYR A 1 77 ? 9.848 0.553 -9.381 1.00 97.62 77 TYR A C 1
ATOM 654 O O . TYR A 1 77 ? 9.259 0.643 -8.305 1.00 97.62 77 TYR A O 1
ATOM 662 N N . ASP A 1 78 ? 9.232 0.167 -10.494 1.00 97.94 78 ASP A N 1
ATOM 663 C CA . ASP A 1 78 ? 7.805 -0.157 -10.533 1.00 97.94 78 ASP A CA 1
ATOM 664 C C . ASP A 1 78 ? 7.477 -1.397 -9.690 1.00 97.94 78 ASP A C 1
ATOM 666 O O . ASP A 1 78 ? 6.539 -1.375 -8.893 1.00 97.94 78 ASP A O 1
ATOM 670 N N . GLU A 1 79 ? 8.289 -2.454 -9.780 1.00 98.25 79 GLU A N 1
ATOM 671 C CA . GLU A 1 79 ? 8.138 -3.665 -8.962 1.00 98.25 79 GLU A CA 1
ATOM 672 C C . GLU A 1 79 ? 8.247 -3.367 -7.463 1.00 98.25 79 GLU A C 1
ATOM 674 O O . GLU A 1 79 ? 7.421 -3.817 -6.665 1.00 98.25 79 GLU A O 1
ATOM 679 N N . THR A 1 80 ? 9.261 -2.593 -7.064 1.00 97.88 80 THR A N 1
ATOM 680 C CA . THR A 1 80 ? 9.445 -2.210 -5.656 1.00 97.88 80 THR A CA 1
ATOM 681 C C . THR A 1 80 ? 8.317 -1.308 -5.168 1.00 97.88 80 THR A C 1
ATOM 683 O O . THR A 1 80 ? 7.840 -1.486 -4.047 1.00 97.88 80 THR A O 1
ATOM 686 N N . THR A 1 81 ? 7.835 -0.396 -6.011 1.00 98.31 81 THR A N 1
ATOM 687 C CA . THR A 1 81 ? 6.685 0.462 -5.705 1.00 98.31 81 THR A CA 1
ATOM 688 C C . THR A 1 81 ? 5.416 -0.367 -5.519 1.00 98.31 81 THR A C 1
ATOM 690 O O . THR A 1 81 ? 4.710 -0.181 -4.529 1.00 98.31 81 THR A O 1
ATOM 693 N N . ALA A 1 82 ? 5.153 -1.336 -6.398 1.00 98.31 82 ALA A N 1
ATOM 694 C CA . ALA A 1 82 ? 4.011 -2.239 -6.281 1.00 98.31 82 ALA A CA 1
ATOM 695 C C . ALA A 1 82 ? 4.084 -3.109 -5.014 1.00 98.31 82 ALA A C 1
ATOM 697 O O . ALA A 1 82 ? 3.081 -3.283 -4.321 1.00 98.31 82 ALA A O 1
ATOM 698 N N . ALA A 1 83 ? 5.271 -3.614 -4.668 1.00 98.38 83 ALA A N 1
ATOM 699 C CA . ALA A 1 83 ? 5.478 -4.380 -3.441 1.00 98.38 83 ALA A CA 1
ATOM 700 C C . ALA A 1 83 ? 5.224 -3.532 -2.182 1.00 98.38 83 ALA A C 1
ATOM 702 O O . ALA A 1 83 ? 4.555 -3.988 -1.253 1.00 98.38 83 ALA A O 1
ATOM 703 N N . LEU A 1 84 ? 5.721 -2.290 -2.154 1.00 98.44 84 LEU A N 1
ATOM 704 C CA . LEU A 1 84 ? 5.463 -1.355 -1.057 1.00 98.44 84 LEU A CA 1
ATOM 705 C C . LEU A 1 84 ? 3.977 -1.006 -0.948 1.00 98.44 84 LEU A C 1
ATOM 707 O O . LEU A 1 84 ? 3.449 -0.998 0.161 1.00 98.44 84 LEU A O 1
ATOM 711 N N . GLN A 1 85 ? 3.300 -0.779 -2.075 1.00 98.50 85 GLN A N 1
ATOM 712 C CA . GLN A 1 85 ? 1.862 -0.526 -2.092 1.00 98.50 85 GLN A CA 1
ATOM 713 C C . GLN A 1 85 ? 1.088 -1.704 -1.489 1.00 98.50 85 GLN A C 1
ATOM 715 O O . GLN A 1 85 ? 0.291 -1.500 -0.580 1.00 98.50 85 GLN A O 1
ATOM 720 N N . GLY A 1 86 ? 1.400 -2.940 -1.894 1.00 98.50 86 GLY A N 1
ATOM 721 C CA . GLY A 1 86 ? 0.767 -4.134 -1.328 1.00 98.50 86 GLY A CA 1
ATOM 722 C C . GLY A 1 86 ? 1.001 -4.299 0.181 1.00 98.50 86 GLY A C 1
ATOM 723 O O . GLY A 1 86 ? 0.101 -4.724 0.904 1.00 98.50 86 GLY A O 1
ATOM 724 N N . LEU A 1 87 ? 2.184 -3.925 0.687 1.00 98.56 87 LEU A N 1
ATOM 725 C CA . LEU A 1 87 ? 2.454 -3.907 2.130 1.00 98.56 87 LEU A CA 1
ATOM 726 C C . LEU A 1 87 ? 1.620 -2.849 2.861 1.00 98.56 87 LEU A C 1
ATOM 728 O O . LEU A 1 87 ? 1.104 -3.127 3.943 1.00 98.56 87 LEU A O 1
ATOM 732 N N . VAL A 1 88 ? 1.495 -1.649 2.291 1.00 98.69 88 VAL A N 1
ATOM 733 C CA . VAL A 1 88 ? 0.677 -0.570 2.859 1.00 98.69 88 VAL A CA 1
ATOM 734 C C . VAL A 1 88 ? -0.792 -0.979 2.892 1.00 98.69 88 VAL A C 1
ATOM 736 O O . VAL A 1 88 ? -1.408 -0.882 3.951 1.00 98.69 88 VAL A O 1
ATOM 739 N N . ASP A 1 89 ? -1.323 -1.506 1.790 1.00 98.31 89 ASP A N 1
ATOM 740 C CA . ASP A 1 89 ? -2.715 -1.954 1.694 1.00 98.31 89 ASP A CA 1
ATOM 741 C C . ASP A 1 89 ? -3.014 -3.040 2.742 1.00 98.31 89 ASP A C 1
ATOM 743 O O . ASP A 1 89 ? -3.964 -2.920 3.515 1.00 98.31 89 ASP A O 1
ATOM 747 N N . GLY A 1 90 ? -2.135 -4.042 2.877 1.00 98.56 90 GLY A N 1
ATOM 748 C CA . GLY A 1 90 ? -2.291 -5.089 3.892 1.00 98.56 90 GLY A CA 1
ATOM 749 C C . GLY A 1 90 ? -2.198 -4.579 5.339 1.00 98.56 90 GLY A C 1
ATOM 750 O O . GLY A 1 90 ? -2.854 -5.113 6.240 1.00 98.56 90 GLY A O 1
ATOM 751 N N . LEU A 1 91 ? -1.399 -3.538 5.600 1.00 98.44 91 LEU A N 1
ATOM 752 C CA . LEU A 1 91 ? -1.360 -2.888 6.914 1.00 98.44 91 LEU A CA 1
ATOM 753 C C . LEU A 1 91 ? -2.642 -2.101 7.198 1.00 98.44 91 LEU A C 1
ATOM 755 O O . LEU A 1 91 ? -3.141 -2.173 8.323 1.00 98.44 91 LEU A O 1
ATOM 759 N N . VAL A 1 92 ? -3.174 -1.391 6.201 1.00 98.56 92 VAL A N 1
ATOM 760 C CA . VAL A 1 92 ? -4.442 -0.655 6.303 1.00 98.56 92 VAL A CA 1
ATOM 761 C C . VAL A 1 92 ? -5.587 -1.615 6.610 1.00 98.56 92 VAL A C 1
ATOM 763 O O . VAL A 1 92 ? -6.267 -1.427 7.614 1.00 98.56 92 VAL A O 1
ATOM 766 N N . GLU A 1 93 ? -5.722 -2.717 5.867 1.00 98.38 93 GLU A N 1
ATOM 767 C CA . GLU A 1 93 ? -6.753 -3.734 6.128 1.00 98.38 93 GLU A CA 1
ATOM 768 C C . GLU A 1 93 ? -6.675 -4.296 7.556 1.00 98.38 93 GLU A C 1
ATOM 770 O O . GLU A 1 93 ? -7.689 -4.521 8.226 1.00 98.38 93 GLU A O 1
ATOM 775 N N . LYS A 1 94 ? -5.457 -4.510 8.067 1.00 98.44 94 LYS A N 1
ATOM 776 C CA . LYS A 1 94 ? -5.245 -5.006 9.432 1.00 98.44 94 LYS A CA 1
ATOM 777 C C . LYS A 1 94 ? -5.618 -3.973 10.496 1.00 98.44 94 LYS A C 1
ATOM 779 O O . LYS A 1 94 ? -6.089 -4.364 11.568 1.00 98.44 94 LYS A O 1
ATOM 784 N N . ILE A 1 95 ? -5.369 -2.690 10.239 1.00 98.31 95 ILE A N 1
ATOM 785 C CA . ILE A 1 95 ? -5.802 -1.592 11.110 1.00 98.31 95 ILE A CA 1
ATOM 786 C C . ILE A 1 95 ? -7.328 -1.526 11.106 1.00 98.31 95 ILE A C 1
ATOM 788 O O . ILE A 1 95 ? -7.925 -1.617 12.177 1.00 98.31 95 ILE A O 1
ATOM 792 N N . ASP A 1 96 ? -7.952 -1.511 9.930 1.00 98.31 96 ASP A N 1
ATOM 793 C CA . ASP A 1 96 ? -9.407 -1.446 9.781 1.00 98.31 96 ASP A CA 1
ATOM 794 C C . ASP A 1 96 ? -10.108 -2.624 10.475 1.00 98.31 96 ASP A C 1
ATOM 796 O O . ASP A 1 96 ? -11.104 -2.451 11.181 1.00 98.31 96 ASP A O 1
ATOM 800 N N . SER A 1 97 ? -9.548 -3.833 10.364 1.00 98.25 97 SER A N 1
ATOM 801 C CA . SER A 1 97 ? -10.044 -5.023 11.065 1.00 98.25 97 SER A CA 1
ATOM 802 C C . SER A 1 97 ? -9.999 -4.874 12.594 1.00 98.25 97 SER A C 1
ATOM 804 O O . SER A 1 97 ? -10.952 -5.238 13.298 1.00 98.25 97 SER A O 1
ATOM 806 N N . LYS A 1 98 ? -8.904 -4.321 13.130 1.00 98.38 98 LYS A N 1
ATOM 807 C CA . LYS A 1 98 ? -8.766 -4.063 14.569 1.00 98.38 98 LYS A CA 1
ATOM 808 C C . LYS A 1 98 ? -9.712 -2.965 15.036 1.00 98.38 98 LYS A C 1
ATOM 810 O O . LYS A 1 98 ? -10.352 -3.145 16.069 1.00 98.38 98 LYS A O 1
ATOM 815 N N . ASP A 1 99 ? -9.838 -1.884 14.279 1.00 98.44 99 ASP A N 1
ATOM 816 C CA . ASP A 1 99 ? -10.740 -0.778 14.593 1.00 98.44 99 ASP A CA 1
ATOM 817 C C . ASP A 1 99 ? -12.201 -1.233 14.583 1.00 98.44 99 ASP A C 1
ATOM 819 O O . ASP A 1 99 ? -12.960 -0.891 15.491 1.00 98.44 99 ASP A O 1
ATOM 823 N N . SER A 1 100 ? -12.591 -2.084 13.629 1.00 98.06 100 SER A N 1
ATOM 824 C CA . SER A 1 100 ? -13.916 -2.713 13.621 1.00 98.06 100 SER A CA 1
ATOM 825 C C . SER A 1 100 ? -14.143 -3.563 14.874 1.00 98.06 100 SER A C 1
ATOM 827 O O . SER A 1 100 ? -15.174 -3.442 15.531 1.00 98.06 100 SER A O 1
ATOM 829 N N . SER A 1 101 ? -13.160 -4.384 15.252 1.00 98.25 101 SER A N 1
ATOM 830 C CA . SER A 1 101 ? -13.249 -5.232 16.449 1.00 98.25 101 SER A CA 1
ATOM 831 C C . SER A 1 101 ? -13.354 -4.410 17.741 1.00 98.25 101 SER A C 1
ATOM 833 O O . SER A 1 101 ? -14.076 -4.788 18.667 1.00 98.25 101 SER A O 1
ATOM 835 N N . LEU A 1 102 ? -12.643 -3.280 17.813 1.00 98.44 102 LEU A N 1
ATOM 836 C CA . LEU A 1 102 ? -12.709 -2.346 18.937 1.00 98.44 102 LEU A CA 1
ATOM 837 C C . LEU A 1 102 ? -14.082 -1.678 19.030 1.00 98.44 102 LEU A C 1
ATOM 839 O O . LEU A 1 102 ? -14.647 -1.635 20.122 1.00 98.44 102 LEU A O 1
ATOM 843 N N . ARG A 1 103 ? -14.650 -1.233 17.903 1.00 98.38 103 ARG A N 1
ATOM 844 C CA . ARG A 1 103 ? -16.009 -0.667 17.855 1.00 98.38 103 ARG A CA 1
ATOM 845 C C . ARG A 1 103 ? -17.060 -1.664 18.338 1.00 98.38 103 ARG A C 1
ATOM 847 O O . ARG A 1 103 ? -17.926 -1.297 19.130 1.00 98.38 103 ARG A O 1
ATOM 854 N N . ASP A 1 104 ? -16.960 -2.927 17.932 1.00 98.56 104 ASP A N 1
ATOM 855 C CA . ASP A 1 104 ? -17.868 -3.983 18.397 1.00 98.56 104 ASP A CA 1
ATOM 856 C C . ASP A 1 104 ? -17.739 -4.240 19.903 1.00 98.56 104 ASP A C 1
ATOM 858 O O . ASP A 1 104 ? -18.720 -4.534 20.595 1.00 98.56 104 ASP A O 1
ATOM 862 N N . TRP A 1 105 ? -16.520 -4.159 20.439 1.00 98.19 105 TRP A N 1
ATOM 863 C CA . TRP A 1 105 ? -16.292 -4.291 21.873 1.00 98.19 105 TRP A CA 1
ATOM 864 C C . TRP A 1 105 ? -16.860 -3.101 22.650 1.00 98.19 105 TRP A C 1
ATOM 866 O O . TRP A 1 105 ? -17.573 -3.305 23.631 1.00 98.19 105 TRP A O 1
ATOM 876 N N . GLU A 1 106 ? -16.619 -1.877 22.180 1.00 98.56 106 GLU A N 1
ATOM 877 C CA . GLU A 1 106 ? -17.167 -0.650 22.760 1.00 98.56 106 GLU A CA 1
ATOM 878 C C . GLU A 1 106 ? -18.702 -0.662 22.759 1.00 98.56 106 GLU A C 1
ATOM 880 O O . GLU A 1 106 ? -19.328 -0.331 23.768 1.00 98.56 106 GLU A O 1
ATOM 885 N N . LEU A 1 107 ? -19.323 -1.121 21.668 1.00 98.38 107 LEU A N 1
ATOM 886 C CA . LEU A 1 107 ? -20.774 -1.258 21.574 1.00 98.38 107 LEU A CA 1
ATOM 887 C C . LEU A 1 107 ? -21.319 -2.228 22.631 1.00 98.38 107 LEU A C 1
ATOM 889 O O . LEU A 1 107 ? -22.252 -1.884 23.360 1.00 98.38 107 LEU A O 1
ATOM 893 N N . ARG A 1 108 ? -20.721 -3.421 22.746 1.00 98.50 108 ARG A N 1
ATOM 894 C CA . ARG A 1 108 ? -21.124 -4.425 23.746 1.00 98.50 108 ARG A CA 1
ATOM 895 C C . ARG A 1 108 ? -20.925 -3.922 25.170 1.00 98.50 108 ARG A C 1
ATOM 897 O O . ARG A 1 108 ? -21.807 -4.099 26.002 1.00 98.50 108 ARG A O 1
ATOM 904 N N . TYR A 1 109 ? -19.800 -3.268 25.443 1.00 98.25 109 TYR A N 1
ATOM 905 C CA . TYR A 1 109 ? -19.524 -2.676 26.747 1.00 98.25 109 TYR A CA 1
ATOM 906 C C . TYR A 1 109 ? -20.590 -1.639 27.126 1.00 98.25 109 TYR A C 1
ATOM 908 O O . TYR A 1 109 ? -21.168 -1.703 28.212 1.00 98.25 109 TYR A O 1
ATOM 916 N N . ASN A 1 110 ? -20.905 -0.722 26.210 1.00 98.56 110 ASN A N 1
ATOM 917 C CA . ASN A 1 110 ? -21.892 0.328 26.441 1.00 98.56 110 ASN A CA 1
ATOM 918 C C . ASN A 1 110 ? -23.319 -0.221 26.613 1.00 98.56 110 ASN A C 1
ATOM 920 O O . ASN A 1 110 ? -24.078 0.309 27.427 1.00 98.56 110 ASN A O 1
ATOM 924 N N . GLU A 1 111 ? -23.687 -1.283 25.890 1.00 98.44 111 GLU A N 1
ATOM 925 C CA . GLU A 1 111 ? -24.952 -2.002 26.098 1.00 98.44 111 GLU A CA 1
ATOM 926 C C . GLU A 1 111 ? -25.032 -2.570 27.520 1.00 98.44 111 GLU A C 1
ATOM 928 O O . GLU A 1 111 ? -25.980 -2.264 28.243 1.00 98.44 111 GLU A O 1
ATOM 933 N N . THR A 1 112 ? -24.009 -3.308 27.960 1.00 98.38 112 THR A N 1
ATOM 934 C CA . THR A 1 112 ? -23.967 -3.886 29.311 1.00 98.38 112 THR A CA 1
ATOM 935 C C . THR A 1 112 ? -24.033 -2.806 30.390 1.00 98.38 112 THR A C 1
ATOM 937 O O . THR A 1 112 ? -24.789 -2.930 31.351 1.00 98.38 112 THR A O 1
ATOM 940 N N . VAL A 1 113 ? -23.296 -1.701 30.234 1.00 98.50 113 VAL A N 1
ATOM 941 C CA . VAL A 1 113 ? -23.346 -0.575 31.183 1.00 98.50 113 VAL A CA 1
ATOM 942 C C . VAL A 1 113 ? -24.747 0.033 31.251 1.00 98.50 113 VAL A C 1
ATOM 944 O O . VAL A 1 113 ? -25.218 0.374 32.337 1.00 98.50 113 VAL A O 1
ATOM 947 N N . ARG A 1 114 ? -25.430 0.181 30.111 1.00 98.38 114 ARG A N 1
ATOM 948 C CA . ARG A 1 114 ? -26.810 0.681 30.076 1.00 98.38 114 ARG A CA 1
ATOM 949 C C . ARG A 1 114 ? -27.773 -0.280 30.776 1.00 98.38 114 ARG A C 1
ATOM 951 O O . ARG A 1 114 ? -28.611 0.195 31.540 1.00 98.38 114 ARG A O 1
ATOM 958 N N . GLN A 1 115 ? -27.637 -1.586 30.555 1.00 98.38 115 GLN A N 1
ATOM 959 C CA . GLN A 1 115 ? -28.451 -2.608 31.223 1.00 98.38 115 GLN A CA 1
ATOM 960 C C . GLN A 1 115 ? -28.266 -2.556 32.741 1.00 98.38 115 GLN A C 1
ATOM 962 O O . GLN A 1 115 ? -29.239 -2.356 33.463 1.00 98.38 115 GLN A O 1
ATOM 967 N N . LEU A 1 116 ? -27.017 -2.582 33.215 1.00 98.38 116 LEU A N 1
ATOM 968 C CA . LEU A 1 116 ? -26.697 -2.503 34.642 1.00 98.38 116 LEU A CA 1
ATOM 969 C C . LEU A 1 116 ? -27.216 -1.215 35.292 1.00 98.38 116 LEU A C 1
ATOM 971 O O . LEU A 1 116 ? -27.715 -1.24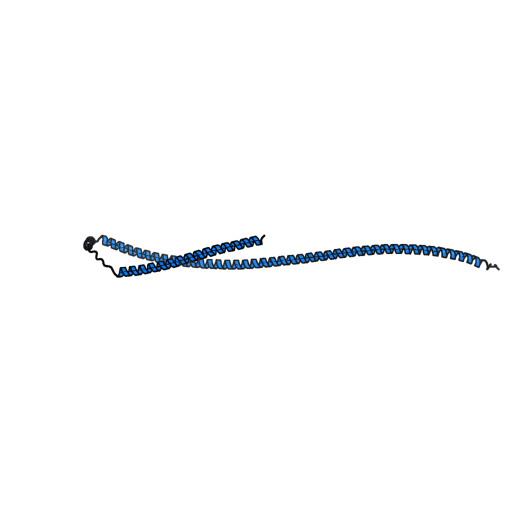2 36.413 1.00 98.38 116 LEU A O 1
ATOM 975 N N . LYS A 1 117 ? -27.141 -0.072 34.598 1.00 98.19 117 LYS A N 1
ATOM 976 C CA . LYS A 1 117 ? -27.736 1.181 35.094 1.00 98.19 117 LYS A CA 1
ATOM 977 C C . LYS A 1 117 ? -29.254 1.076 35.243 1.00 98.19 117 LYS A C 1
ATOM 979 O O . LYS A 1 117 ? -29.793 1.598 36.217 1.00 98.19 117 LYS A O 1
ATOM 984 N N . GLY A 1 118 ? -29.925 0.421 34.297 1.00 98.19 118 GLY A N 1
ATOM 985 C CA . GLY A 1 118 ? -31.361 0.151 34.365 1.00 98.19 118 GLY A CA 1
ATOM 986 C C . GLY A 1 118 ? -31.719 -0.758 35.540 1.00 98.19 118 GLY A C 1
ATOM 987 O O . GLY A 1 118 ? -32.561 -0.396 36.356 1.00 98.19 118 GLY A O 1
ATOM 988 N N . GLU A 1 119 ? -31.031 -1.892 35.675 1.00 98.31 119 GLU A N 1
ATOM 989 C CA . GLU A 1 119 ? -31.222 -2.843 36.779 1.00 98.31 119 GLU A CA 1
ATOM 990 C C . GLU A 1 119 ? -30.967 -2.195 38.143 1.00 98.31 119 GLU A C 1
ATOM 992 O O . GLU A 1 119 ? -31.769 -2.345 39.064 1.00 98.31 119 GLU A O 1
ATOM 997 N N . ASN A 1 120 ? -29.901 -1.401 38.265 1.00 98.31 120 ASN A N 1
ATOM 998 C CA . ASN A 1 120 ? -29.588 -0.691 39.500 1.00 98.31 120 ASN A CA 1
ATOM 999 C C . ASN A 1 120 ? -30.673 0.339 39.860 1.00 98.31 120 ASN A C 1
ATOM 1001 O O . ASN A 1 120 ? -31.025 0.481 41.028 1.00 98.31 120 ASN A O 1
ATOM 1005 N N . ALA A 1 121 ? -31.242 1.039 38.873 1.00 98.19 121 ALA A N 1
ATOM 1006 C CA . ALA A 1 121 ? -32.354 1.961 39.107 1.00 98.19 121 ALA A CA 1
ATOM 1007 C C . ALA A 1 121 ? -33.620 1.231 39.591 1.00 98.19 121 ALA A C 1
ATOM 1009 O O . ALA A 1 121 ? -34.278 1.706 40.517 1.00 98.19 121 ALA A O 1
ATOM 1010 N N . VAL A 1 122 ? -33.928 0.063 39.014 1.00 98.31 122 VAL A N 1
ATOM 1011 C CA . VAL A 1 122 ? -35.045 -0.788 39.455 1.00 98.31 122 VAL A CA 1
ATOM 1012 C C . VAL A 1 122 ? -34.822 -1.275 40.886 1.00 98.31 122 VAL A C 1
ATOM 1014 O O . VAL A 1 122 ? -35.714 -1.137 41.719 1.00 98.31 122 VAL A O 1
ATOM 1017 N N . LEU A 1 123 ? -33.627 -1.777 41.207 1.00 98.19 123 LEU A N 1
ATOM 1018 C CA . LEU A 1 123 ? -33.288 -2.218 42.563 1.00 98.19 123 LEU A CA 1
ATOM 1019 C C . LEU A 1 123 ? -33.416 -1.084 43.580 1.00 98.19 123 LEU A C 1
ATOM 1021 O O . LEU A 1 123 ? -34.026 -1.273 44.629 1.00 98.19 123 LEU A O 1
ATOM 1025 N N . HIS A 1 124 ? -32.897 0.107 43.270 1.00 98.06 124 HIS A N 1
ATOM 1026 C CA . HIS A 1 124 ? -33.062 1.273 44.139 1.00 98.06 124 HIS A CA 1
ATOM 1027 C C . HIS A 1 124 ? -34.533 1.611 44.389 1.00 98.06 124 HIS A C 1
ATOM 1029 O O . HIS A 1 124 ? -34.883 1.968 45.513 1.00 98.06 124 HIS A O 1
ATOM 1035 N N . HIS A 1 125 ? -35.388 1.485 43.373 1.00 98.00 125 HIS A N 1
ATOM 1036 C CA . HIS A 1 125 ? -36.818 1.719 43.527 1.00 98.00 125 HIS A CA 1
ATOM 1037 C C . HIS A 1 125 ? -37.467 0.690 44.460 1.00 98.00 125 HIS A C 1
ATOM 1039 O O . HIS A 1 125 ? -38.136 1.092 45.410 1.00 98.00 125 HIS A O 1
ATOM 1045 N N . VAL A 1 126 ? -37.197 -0.603 44.253 1.00 98.19 126 VAL A N 1
ATOM 1046 C CA . VAL A 1 126 ? -37.715 -1.698 45.094 1.00 98.19 126 VAL A CA 1
ATOM 1047 C C . VAL A 1 126 ? -37.252 -1.549 46.546 1.00 98.19 126 VAL A C 1
ATOM 1049 O O . VAL A 1 126 ? -38.056 -1.652 47.469 1.00 98.19 126 VAL A O 1
ATOM 1052 N N . PHE A 1 127 ? -35.971 -1.241 46.775 1.00 97.56 127 PHE A N 1
ATOM 1053 C CA . PHE A 1 127 ? -35.463 -1.004 48.129 1.00 97.56 127 PHE A CA 1
ATOM 1054 C C . PHE A 1 127 ? -36.116 0.209 48.793 1.00 97.56 127 PHE A C 1
ATOM 1056 O O . PHE A 1 127 ? -36.397 0.169 49.989 1.00 97.56 127 PHE A O 1
ATOM 1063 N N . ALA A 1 128 ? -36.359 1.287 48.046 1.00 98.00 128 ALA A N 1
ATOM 1064 C CA . ALA A 1 128 ? -37.036 2.460 48.586 1.00 98.00 128 ALA A CA 1
ATOM 1065 C C . ALA A 1 128 ? -38.482 2.142 49.002 1.00 98.00 128 ALA A C 1
ATOM 1067 O O . ALA A 1 128 ? -38.913 2.594 50.063 1.00 98.00 128 ALA A O 1
ATOM 1068 N N . GLU A 1 129 ? -39.202 1.348 48.206 1.00 97.94 129 GLU A N 1
ATOM 1069 C CA . GLU A 1 129 ? -40.553 0.881 48.535 1.00 97.94 129 GLU A CA 1
ATOM 1070 C C . GLU A 1 129 ? -40.566 -0.001 49.789 1.00 97.94 129 GLU A C 1
ATOM 1072 O O . GLU A 1 129 ? -41.364 0.248 50.693 1.00 97.94 129 GLU A O 1
ATOM 1077 N N . GLU A 1 130 ? -39.649 -0.967 49.902 1.00 97.94 130 GLU A N 1
ATOM 1078 C CA . GLU A 1 130 ? -39.589 -1.848 51.077 1.00 97.94 130 GLU A CA 1
ATOM 1079 C C . GLU A 1 130 ? -39.211 -1.074 52.350 1.00 97.94 130 GLU A C 1
ATOM 1081 O O . GLU A 1 130 ? -39.843 -1.241 53.391 1.00 97.94 130 GLU A O 1
ATOM 1086 N N . ILE A 1 131 ? -38.247 -0.146 52.266 1.00 97.44 131 ILE A N 1
ATOM 1087 C CA . ILE A 1 131 ? -37.899 0.746 53.386 1.00 97.44 131 ILE A CA 1
ATOM 1088 C C . ILE A 1 131 ? -39.112 1.574 53.817 1.00 97.44 131 ILE A C 1
ATOM 1090 O O . ILE A 1 131 ? -39.304 1.811 55.012 1.00 97.44 131 ILE A O 1
ATOM 1094 N N . GLN A 1 132 ? -39.913 2.054 52.864 1.00 97.81 132 GLN A N 1
ATOM 1095 C CA . GLN A 1 132 ? -41.099 2.839 53.180 1.00 97.81 132 GLN A CA 1
ATOM 1096 C C . GLN A 1 132 ? -42.164 1.984 53.875 1.00 97.81 132 GLN A C 1
ATOM 1098 O O . GLN A 1 132 ? -42.696 2.404 54.900 1.00 97.81 132 GLN A O 1
ATOM 1103 N N . LYS A 1 133 ? -42.408 0.766 53.384 1.00 97.75 133 LYS A N 1
ATOM 1104 C CA . LYS A 1 133 ? -43.332 -0.188 54.004 1.00 97.75 133 LYS A CA 1
ATOM 1105 C C . LYS A 1 133 ? -42.928 -0.530 55.441 1.00 97.75 133 LYS A C 1
ATOM 1107 O O . LYS A 1 133 ? -43.745 -0.403 56.350 1.00 97.75 133 LYS A O 1
ATOM 1112 N N . GLU A 1 134 ? -41.658 -0.858 55.669 1.00 97.31 134 GLU A N 1
ATOM 1113 C CA . GLU A 1 134 ? -41.119 -1.119 57.011 1.00 97.31 134 GLU A CA 1
ATOM 1114 C C . GLU A 1 134 ? -41.264 0.094 57.943 1.00 97.31 134 GLU A C 1
ATOM 1116 O O . GLU A 1 134 ? -41.611 -0.043 59.119 1.00 97.31 134 GLU A O 1
ATOM 1121 N N . ARG A 1 135 ? -41.051 1.317 57.436 1.00 97.38 135 ARG A N 1
ATOM 1122 C CA . ARG A 1 135 ? -41.280 2.547 58.216 1.00 97.38 135 ARG A CA 1
ATOM 1123 C C . ARG A 1 135 ? -42.740 2.713 58.617 1.00 97.38 135 ARG A C 1
ATOM 1125 O O . ARG A 1 135 ? -43.002 3.084 59.764 1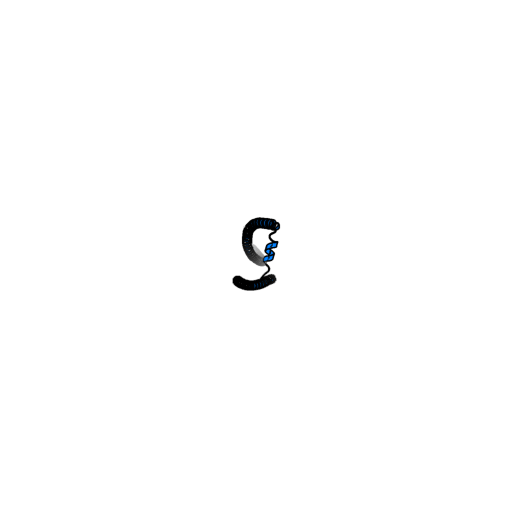.00 97.38 135 ARG A O 1
ATOM 1132 N N . ASP A 1 136 ? -43.667 2.453 57.703 1.00 97.19 136 ASP A N 1
ATOM 1133 C CA . ASP A 1 136 ? -45.103 2.580 57.954 1.00 97.19 136 ASP A CA 1
ATOM 1134 C C . ASP A 1 136 ? -45.575 1.539 58.988 1.00 97.19 136 ASP A C 1
ATOM 1136 O O . ASP A 1 136 ? -46.317 1.867 59.922 1.00 97.19 136 ASP A O 1
ATOM 1140 N N . GLU A 1 137 ? -45.082 0.301 58.890 1.00 97.38 137 GLU A N 1
ATOM 1141 C CA . GLU A 1 137 ? -45.333 -0.758 59.873 1.00 97.38 137 GLU A CA 1
ATOM 1142 C C . GLU A 1 137 ? -44.741 -0.423 61.250 1.00 97.38 137 GLU A C 1
ATOM 1144 O O . GLU A 1 137 ? -45.428 -0.539 62.272 1.00 97.38 137 GLU A O 1
ATOM 1149 N N . ASN A 1 138 ? -43.504 0.077 61.298 1.00 97.00 138 ASN A N 1
ATOM 1150 C CA . ASN A 1 138 ? -42.861 0.503 62.540 1.00 97.00 138 ASN A CA 1
ATOM 1151 C C . ASN A 1 138 ? -43.626 1.655 63.210 1.00 97.00 138 ASN A C 1
ATOM 1153 O O . ASN A 1 138 ? -43.856 1.626 64.421 1.00 97.00 138 ASN A O 1
ATOM 1157 N N . LEU A 1 139 ? -44.085 2.642 62.431 1.00 96.94 139 LEU A N 1
ATOM 1158 C CA . LEU A 1 139 ? -44.906 3.744 62.936 1.00 96.94 139 LEU A CA 1
ATOM 1159 C C . LEU A 1 139 ? -46.204 3.220 63.566 1.00 96.94 139 LEU A C 1
ATOM 1161 O O . LEU A 1 139 ? -46.552 3.619 64.679 1.00 96.94 139 LEU A O 1
ATOM 1165 N N . LYS A 1 140 ? -46.882 2.277 62.900 1.00 97.31 140 LYS A N 1
ATOM 1166 C CA . LYS A 1 140 ? -48.097 1.630 63.415 1.00 97.31 140 LYS A CA 1
ATOM 1167 C C . LYS A 1 140 ? -47.840 0.912 64.742 1.00 97.31 140 LYS A C 1
ATOM 1169 O O . LYS A 1 140 ? -48.604 1.102 65.691 1.00 97.31 140 LYS A O 1
ATOM 1174 N N . LEU A 1 141 ? -46.768 0.125 64.829 1.00 96.44 141 LEU A N 1
ATOM 1175 C CA . LEU A 1 141 ? -46.382 -0.577 66.057 1.00 96.44 141 LEU A CA 1
ATOM 1176 C C . LEU A 1 141 ? -46.024 0.399 67.184 1.00 96.44 141 LEU A C 1
ATOM 1178 O O . LEU A 1 141 ? -46.460 0.203 68.317 1.00 96.44 141 LEU A O 1
ATOM 1182 N N . ARG A 1 142 ? -45.304 1.489 66.887 1.00 95.94 142 ARG A N 1
ATOM 1183 C CA . ARG A 1 142 ? -44.998 2.545 67.867 1.00 95.94 142 ARG A CA 1
ATOM 1184 C C . ARG A 1 142 ? -46.257 3.209 68.411 1.00 95.94 142 ARG A C 1
ATOM 1186 O O . ARG A 1 142 ? -46.340 3.422 69.618 1.00 95.94 142 ARG A O 1
ATOM 1193 N N . CYS A 1 143 ? -47.239 3.506 67.559 1.00 94.44 143 CYS A N 1
ATOM 1194 C CA . CYS A 1 143 ? -48.526 4.033 68.010 1.00 94.44 143 CYS A CA 1
ATOM 1195 C C . CYS A 1 143 ? -49.233 3.044 68.947 1.00 94.44 143 CYS A C 1
ATOM 1197 O O . CYS A 1 143 ? -49.659 3.435 70.030 1.00 94.44 143 CYS A O 1
ATOM 1199 N N . GLN A 1 144 ? -49.319 1.762 68.571 1.00 95.56 144 GLN A N 1
ATOM 1200 C CA . GLN A 1 144 ? -49.941 0.723 69.404 1.00 95.56 144 GLN A CA 1
ATOM 1201 C C . GLN A 1 144 ? -49.240 0.549 70.754 1.00 95.56 144 GLN A C 1
ATOM 1203 O O . GLN A 1 144 ? -49.910 0.444 71.781 1.00 95.56 144 GLN A O 1
ATOM 1208 N N . LEU A 1 145 ? -47.904 0.538 70.759 1.00 94.75 145 LEU A N 1
ATOM 1209 C CA . LEU A 1 145 ? -47.112 0.503 71.985 1.00 94.75 145 LEU A CA 1
ATOM 1210 C C . LEU A 1 145 ? -47.419 1.713 72.865 1.00 94.75 145 LEU A C 1
ATOM 1212 O O . LEU A 1 145 ? -47.737 1.517 74.029 1.00 94.75 145 LEU A O 1
ATOM 1216 N N . GLY A 1 146 ? -47.425 2.929 72.309 1.00 93.94 146 GLY A N 1
ATOM 1217 C CA . GLY A 1 146 ? -47.771 4.145 73.053 1.00 93.94 146 GLY A CA 1
ATOM 1218 C C . GLY A 1 146 ? -49.155 4.079 73.706 1.00 93.94 146 GLY A C 1
ATOM 1219 O O . GLY A 1 146 ? -49.286 4.383 74.888 1.00 93.94 146 GLY A O 1
ATOM 1220 N N . PHE A 1 147 ? -50.176 3.600 72.985 1.00 90.88 147 PHE A N 1
ATOM 1221 C CA . PHE A 1 147 ? -51.510 3.393 73.564 1.00 90.88 147 PHE A CA 1
ATOM 1222 C C . PHE A 1 147 ? -51.500 2.398 74.731 1.00 90.88 147 PHE A C 1
ATOM 1224 O O . PHE A 1 147 ? -52.136 2.650 75.753 1.00 90.88 147 PHE A O 1
ATOM 1231 N N . ARG A 1 148 ? -50.786 1.270 74.600 1.00 91.75 148 ARG A N 1
ATOM 1232 C CA . ARG A 1 148 ? -50.687 0.266 75.673 1.00 91.75 148 ARG A CA 1
ATOM 1233 C C . ARG A 1 148 ? -49.900 0.783 76.873 1.00 91.75 148 ARG A C 1
ATOM 1235 O O . ARG A 1 148 ? -50.294 0.488 77.994 1.00 91.75 148 ARG A O 1
ATOM 1242 N N . THR A 1 149 ? -48.828 1.543 76.650 1.00 91.56 149 THR A N 1
ATOM 1243 C CA . THR A 1 149 ? -48.045 2.164 77.725 1.00 91.56 149 THR A CA 1
ATOM 1244 C C . THR A 1 149 ? -48.910 3.123 78.533 1.00 91.56 149 THR A C 1
ATOM 1246 O O . THR A 1 149 ? -48.971 2.967 79.745 1.00 91.56 149 THR A O 1
ATOM 1249 N N . ASN A 1 150 ? -49.661 4.015 77.876 1.00 90.31 150 ASN A N 1
ATOM 1250 C CA . ASN A 1 150 ? -50.572 4.934 78.566 1.00 90.31 150 ASN A CA 1
ATOM 1251 C C . ASN A 1 150 ? -51.635 4.180 79.384 1.00 90.31 150 ASN A C 1
ATOM 1253 O O . ASN A 1 150 ? -51.866 4.510 80.537 1.00 90.31 150 ASN A O 1
ATOM 1257 N N . LEU A 1 151 ? -52.229 3.116 78.827 1.00 87.38 151 LEU A N 1
ATOM 1258 C CA . LEU A 1 151 ? -53.177 2.254 79.551 1.00 87.38 151 LEU A CA 1
ATOM 1259 C C . LEU A 1 151 ? -52.569 1.626 80.814 1.00 87.38 151 LEU A C 1
ATOM 1261 O O . LEU A 1 151 ? -53.245 1.504 81.834 1.00 87.38 151 LEU A O 1
ATOM 1265 N N . VAL A 1 152 ? -51.311 1.187 80.740 1.00 86.38 152 VAL A N 1
ATOM 1266 C CA . VAL A 1 152 ? -50.593 0.614 81.885 1.00 86.38 152 VAL A CA 1
ATOM 1267 C C . VAL A 1 152 ? -50.248 1.696 82.908 1.00 86.38 152 VAL A C 1
ATOM 1269 O O . VAL A 1 152 ? -50.424 1.458 84.098 1.00 86.38 152 VAL A O 1
ATOM 1272 N N . GLU A 1 153 ? -49.793 2.870 82.471 1.00 86.38 153 GLU A N 1
ATOM 1273 C CA . GLU A 1 153 ? -49.522 4.014 83.349 1.00 86.38 153 GLU A CA 1
ATOM 1274 C C . GLU A 1 153 ? -50.788 4.478 84.078 1.00 86.38 153 GLU A C 1
ATOM 1276 O O . GLU A 1 153 ? -50.748 4.633 85.296 1.00 86.38 153 GLU A O 1
ATOM 1281 N N . ASP A 1 154 ? -51.921 4.594 83.379 1.00 83.62 154 ASP A N 1
ATOM 1282 C CA . ASP A 1 154 ? -53.226 4.910 83.972 1.00 83.62 154 ASP A CA 1
ATOM 1283 C C . ASP A 1 154 ? -53.639 3.845 85.004 1.00 83.62 154 ASP A C 1
ATOM 1285 O O . ASP A 1 154 ? -54.078 4.168 86.108 1.00 83.62 154 ASP A O 1
ATOM 1289 N N . TYR A 1 155 ? -53.448 2.559 84.686 1.00 77.00 155 TYR A N 1
ATOM 1290 C CA . TYR A 1 155 ? -53.744 1.461 85.608 1.00 77.00 155 TYR A CA 1
ATOM 1291 C C . TYR A 1 155 ? -52.854 1.486 86.860 1.00 77.00 155 TYR A C 1
ATOM 1293 O O . TYR A 1 155 ? -53.353 1.304 87.970 1.00 77.00 155 TYR A O 1
ATOM 1301 N N . ILE A 1 156 ? -51.548 1.730 86.707 1.00 77.25 156 ILE A N 1
ATOM 1302 C CA . ILE A 1 156 ? -50.605 1.870 87.828 1.00 77.25 156 ILE A CA 1
ATOM 1303 C C . ILE A 1 156 ? -50.967 3.100 88.669 1.00 77.25 156 ILE A C 1
ATOM 1305 O O . ILE A 1 156 ? -51.054 2.993 89.888 1.00 77.25 156 ILE A O 1
ATOM 1309 N N . SER A 1 157 ? -51.267 4.231 88.030 1.00 73.12 157 SER A N 1
ATOM 1310 C CA . SER A 1 157 ? -51.715 5.464 88.682 1.00 73.12 157 SER A CA 1
ATOM 1311 C C . SER A 1 157 ? -53.013 5.284 89.477 1.00 73.12 157 SER A C 1
ATOM 1313 O O . SER A 1 157 ? -53.179 5.934 90.510 1.00 73.12 157 SER A O 1
ATOM 1315 N N . CYS A 1 158 ? -53.945 4.448 89.013 1.00 62.16 158 CYS A N 1
ATOM 1316 C CA . CYS A 1 158 ? -55.145 4.098 89.772 1.00 62.16 158 CYS A CA 1
ATOM 1317 C C . CYS A 1 158 ? -54.829 3.163 90.949 1.00 62.16 158 CYS A C 1
ATOM 1319 O O . CYS A 1 158 ? -55.396 3.340 92.022 1.00 62.16 158 CYS A O 1
ATOM 1321 N N . ASN A 1 159 ? -53.902 2.217 90.772 1.00 56.88 159 ASN A N 1
ATOM 1322 C CA . ASN A 1 159 ? -53.500 1.262 91.810 1.00 56.88 159 ASN A CA 1
ATOM 1323 C C . ASN A 1 159 ? -52.605 1.862 92.907 1.00 56.88 159 ASN A C 1
ATOM 1325 O O . ASN A 1 159 ? -52.580 1.340 94.017 1.00 56.88 159 ASN A O 1
ATOM 1329 N N . ASP A 1 160 ? -51.877 2.946 92.636 1.00 53.88 160 ASP A N 1
ATOM 1330 C CA . ASP A 1 160 ? -51.078 3.641 93.657 1.00 53.88 160 ASP A CA 1
ATOM 1331 C C . ASP A 1 160 ? -51.949 4.428 94.661 1.00 53.88 160 ASP A C 1
ATOM 1333 O O . ASP A 1 160 ? -51.455 4.849 95.707 1.00 53.88 160 ASP A O 1
ATOM 1337 N N . ASN A 1 161 ? -53.257 4.564 94.397 1.00 54.22 161 ASN A N 1
ATOM 1338 C CA . ASN A 1 161 ? -54.237 5.096 95.350 1.00 54.22 161 ASN A CA 1
ATOM 1339 C C . ASN A 1 161 ? -54.960 4.012 96.172 1.00 54.22 161 ASN A C 1
ATOM 1341 O O . ASN A 1 161 ? -55.734 4.372 97.062 1.00 54.22 161 ASN A O 1
ATOM 1345 N N . ASP A 1 162 ? -54.713 2.718 95.927 1.00 50.16 162 ASP A N 1
ATOM 1346 C CA . ASP A 1 162 ? -55.386 1.635 96.646 1.00 50.16 162 ASP A CA 1
ATOM 1347 C C . ASP A 1 162 ? -54.540 1.076 97.798 1.00 50.16 162 ASP A C 1
ATOM 1349 O O . ASP A 1 162 ? -53.467 0.486 97.648 1.00 50.16 162 ASP A O 1
ATOM 1353 N N . MET A 1 163 ? -55.099 1.231 98.995 1.00 51.88 163 MET A N 1
ATOM 1354 C CA . MET A 1 163 ? -54.594 0.801 100.301 1.00 51.88 163 MET A CA 1
ATOM 1355 C C . MET A 1 163 ? -54.455 -0.735 100.449 1.00 51.88 163 MET A C 1
ATOM 1357 O O . MET A 1 163 ? -54.063 -1.224 101.507 1.00 51.88 163 MET A O 1
ATOM 1361 N N . GLU A 1 164 ? -54.733 -1.516 99.401 1.00 53.34 164 GLU A N 1
ATOM 1362 C CA . GLU A 1 164 ? -54.794 -2.985 99.441 1.00 53.34 164 GLU A CA 1
ATOM 1363 C C . GLU A 1 164 ? -53.446 -3.697 99.233 1.00 53.34 164 GLU A C 1
ATOM 1365 O O . GLU A 1 164 ? -53.304 -4.871 99.587 1.00 53.34 164 GLU A O 1
ATOM 1370 N N . ARG A 1 165 ? -52.398 -3.007 98.756 1.00 49.84 165 ARG A N 1
ATOM 1371 C CA . ARG A 1 165 ? -51.074 -3.638 98.564 1.00 49.84 165 ARG A CA 1
ATOM 1372 C C . ARG A 1 165 ? -50.364 -4.031 99.864 1.00 49.84 165 ARG A C 1
ATOM 1374 O O . ARG A 1 165 ? -49.547 -4.949 99.844 1.00 49.84 165 ARG A O 1
ATOM 1381 N N . SER A 1 166 ? -50.689 -3.402 100.999 1.00 51.62 166 SER A N 1
ATOM 1382 C CA . SER A 1 166 ? -50.091 -3.774 102.293 1.00 51.62 166 SER A CA 1
ATOM 1383 C C . SER A 1 166 ? -50.669 -5.066 102.883 1.00 51.62 166 SER A C 1
ATOM 1385 O O . SER A 1 166 ? -50.043 -5.645 103.769 1.00 51.62 166 SER A O 1
ATOM 1387 N N . CYS A 1 167 ? -51.839 -5.524 102.426 1.00 49.62 167 CYS A N 1
ATOM 1388 C CA . CYS A 1 167 ? -52.476 -6.730 102.959 1.00 49.62 167 CYS A CA 1
ATOM 1389 C C . CYS A 1 167 ? -52.036 -8.002 102.223 1.00 49.62 167 CYS A C 1
ATOM 1391 O O . CYS A 1 167 ? -51.868 -9.034 102.863 1.00 49.62 167 CYS A O 1
ATOM 1393 N N . LEU A 1 168 ? -51.762 -7.927 100.917 1.00 48.09 168 LEU A N 1
ATOM 1394 C CA . LEU A 1 168 ? -51.419 -9.111 100.115 1.00 48.09 168 LEU A CA 1
ATOM 1395 C C . LEU A 1 168 ? -49.941 -9.531 100.211 1.00 48.09 168 LEU A C 1
ATOM 1397 O O . LEU A 1 168 ? -49.606 -10.677 99.925 1.00 48.09 168 LEU A O 1
ATOM 1401 N N . LEU A 1 169 ? -49.049 -8.642 100.662 1.00 46.41 169 LEU A N 1
ATOM 1402 C CA . LEU A 1 169 ? -47.627 -8.963 100.862 1.00 46.41 169 LEU A CA 1
ATOM 1403 C C . LEU A 1 169 ? -47.351 -9.802 102.125 1.00 46.41 169 LEU A C 1
ATOM 1405 O O . LEU A 1 169 ? -46.308 -10.446 102.191 1.00 46.41 169 LEU A O 1
ATOM 1409 N N . ASN A 1 170 ? -48.287 -9.859 103.082 1.00 44.62 170 ASN A N 1
ATOM 1410 C CA . ASN A 1 170 ? -48.158 -10.680 104.296 1.00 44.62 170 ASN A CA 1
ATOM 1411 C C . ASN A 1 170 ? -48.611 -12.141 104.114 1.00 44.62 170 ASN A C 1
ATOM 1413 O O . ASN A 1 170 ? -48.392 -12.952 105.009 1.00 44.62 170 ASN A O 1
ATOM 1417 N N . GLU A 1 171 ? -49.217 -12.499 102.977 1.00 45.81 171 GLU A N 1
ATOM 1418 C CA . GLU A 1 171 ? -49.686 -13.870 102.707 1.00 45.81 171 GLU A CA 1
ATOM 1419 C C . GLU A 1 171 ? -48.750 -14.672 101.787 1.00 45.81 171 GLU A C 1
ATOM 1421 O O . GLU A 1 171 ? -48.980 -15.856 101.553 1.00 45.81 171 GLU A O 1
ATOM 1426 N N . MET A 1 172 ? -47.665 -14.067 101.293 1.00 45.75 172 MET A N 1
ATOM 1427 C CA . MET A 1 172 ? -46.716 -14.724 100.382 1.00 45.75 172 MET A CA 1
ATOM 1428 C C . MET A 1 172 ? -45.410 -15.198 101.042 1.00 45.75 172 MET A C 1
ATOM 1430 O O . MET A 1 172 ? -44.511 -15.686 100.349 1.00 45.75 172 MET A O 1
ATOM 1434 N N . GLU A 1 173 ? -45.284 -15.117 102.370 1.00 43.88 173 GLU A N 1
ATOM 1435 C CA . GLU A 1 173 ? -44.114 -15.638 103.088 1.00 43.88 173 GLU A CA 1
ATOM 1436 C C . GLU A 1 173 ? -44.241 -17.151 103.384 1.00 43.88 173 GLU A C 1
ATOM 1438 O O . GLU A 1 173 ? -44.466 -17.583 104.512 1.00 43.88 173 GLU A O 1
ATOM 1443 N N . GLY A 1 174 ? -44.042 -17.959 102.329 1.00 43.78 174 GLY A N 1
ATOM 1444 C CA . GLY A 1 174 ? -43.588 -19.365 102.369 1.00 43.78 174 GLY A CA 1
ATOM 1445 C C . GLY A 1 174 ? -44.606 -20.453 101.955 1.00 43.78 174 GLY A C 1
ATOM 1446 O O . GLY A 1 174 ? -45.805 -20.227 102.076 1.00 43.78 174 GLY A O 1
ATOM 1447 N N . PRO A 1 175 ? -44.172 -21.665 101.518 1.00 44.56 175 PRO A N 1
ATOM 1448 C CA . PRO A 1 175 ? -42.805 -22.161 101.332 1.00 44.56 175 PRO A CA 1
ATOM 1449 C C . PRO A 1 175 ? -42.391 -22.303 99.850 1.00 44.56 175 PRO A C 1
ATOM 1451 O O . PRO A 1 175 ? -43.205 -22.465 98.946 1.00 44.56 175 PRO A O 1
ATOM 1454 N N . LYS A 1 176 ? -41.072 -22.289 99.618 1.00 51.06 176 LYS A N 1
ATOM 1455 C CA . LYS A 1 176 ? -40.432 -22.678 98.353 1.00 51.06 176 LYS A CA 1
ATOM 1456 C C . LYS A 1 176 ? -40.724 -24.151 98.069 1.00 51.06 176 LYS A C 1
ATOM 1458 O O . LYS A 1 176 ? -40.029 -25.021 98.592 1.00 51.06 176 LYS A O 1
ATOM 1463 N N . GLU A 1 177 ? -41.723 -24.422 97.242 1.00 37.38 177 GLU A N 1
ATOM 1464 C CA . GLU A 1 177 ? -41.969 -25.759 96.717 1.00 37.38 177 GLU A CA 1
ATOM 1465 C C . GLU A 1 177 ? -41.347 -25.880 95.324 1.00 37.38 177 GLU A C 1
ATOM 1467 O O . GLU A 1 177 ? -41.643 -25.142 94.386 1.00 37.38 177 GLU A O 1
ATOM 1472 N N . ASN A 1 178 ? -40.375 -26.781 95.255 1.00 52.12 178 ASN A N 1
ATOM 1473 C CA . ASN A 1 178 ? -39.527 -27.069 94.115 1.00 52.12 178 ASN A CA 1
ATOM 1474 C C . ASN A 1 178 ? -40.345 -27.873 93.089 1.00 52.12 178 ASN A C 1
ATOM 1476 O O . ASN A 1 178 ? -40.252 -29.098 93.039 1.00 52.12 178 ASN A O 1
ATOM 1480 N N . VAL A 1 179 ? -41.209 -27.204 92.320 1.00 48.44 179 VAL A N 1
ATOM 1481 C CA . VAL A 1 179 ? -41.963 -27.841 91.233 1.00 48.44 179 VAL A CA 1
ATOM 1482 C C . VAL A 1 179 ? -41.100 -27.801 89.977 1.00 48.44 179 VAL A C 1
ATOM 1484 O O . VAL A 1 179 ? -41.061 -26.814 89.246 1.00 48.44 179 VAL A O 1
ATOM 1487 N N . ALA A 1 180 ? -40.368 -28.888 89.743 1.00 55.59 180 ALA A N 1
ATOM 1488 C CA . ALA A 1 180 ? -39.763 -29.150 88.448 1.00 55.59 180 ALA A CA 1
ATOM 1489 C C . ALA A 1 180 ? -40.892 -29.389 87.433 1.00 55.59 180 ALA A C 1
ATOM 1491 O O . ALA A 1 180 ? -41.461 -30.479 87.365 1.00 55.59 180 ALA A O 1
ATOM 1492 N N . CYS A 1 181 ? -41.250 -28.354 86.671 1.00 46.91 181 CYS A N 1
ATOM 1493 C CA . CYS A 1 181 ? -42.160 -28.493 85.542 1.00 46.91 181 CYS A CA 1
ATOM 1494 C C . CYS A 1 181 ? -41.445 -29.281 84.438 1.00 46.91 181 CYS A C 1
ATOM 1496 O O . CYS A 1 181 ? -40.478 -28.796 83.852 1.00 46.91 181 CYS A O 1
ATOM 1498 N N . GLN A 1 182 ? -41.939 -30.486 84.151 1.00 54.75 182 GLN A N 1
ATOM 1499 C CA . GLN A 1 182 ? -41.491 -31.344 83.049 1.00 54.75 182 GLN A CA 1
ATOM 1500 C C . GLN A 1 182 ? -41.414 -30.574 81.708 1.00 54.75 182 GLN A C 1
ATOM 1502 O O . GLN A 1 182 ? -40.494 -30.793 80.921 1.00 54.75 182 GLN A O 1
ATOM 1507 N N . ASP A 1 183 ? -42.305 -29.596 81.516 1.00 58.47 183 ASP A N 1
ATOM 1508 C CA . ASP A 1 183 ? -42.398 -28.736 80.330 1.00 58.47 183 ASP A CA 1
ATOM 1509 C C . ASP A 1 183 ? -41.209 -27.768 80.163 1.00 58.47 183 ASP A C 1
ATOM 1511 O O . ASP A 1 183 ? -40.820 -27.451 79.039 1.00 58.47 183 ASP A O 1
ATOM 1515 N N . LEU A 1 184 ? -40.582 -27.313 81.260 1.00 57.16 184 LEU A N 1
ATOM 1516 C CA . LEU A 1 184 ? -39.380 -26.464 81.194 1.00 57.16 184 LEU A CA 1
ATOM 1517 C C . LEU A 1 184 ? -38.154 -27.270 80.743 1.00 57.16 184 LEU A C 1
ATOM 1519 O O . LEU A 1 184 ? -37.327 -26.758 79.993 1.00 57.16 184 LEU A O 1
ATOM 1523 N N . ILE A 1 185 ? -38.072 -28.542 81.144 1.00 62.12 185 ILE A N 1
ATOM 1524 C CA . ILE A 1 185 ? -36.974 -29.449 80.782 1.00 62.12 185 ILE A CA 1
ATOM 1525 C C . ILE A 1 185 ? -37.085 -29.877 79.309 1.00 62.12 185 ILE A C 1
ATOM 1527 O O . ILE A 1 185 ? -36.069 -29.969 78.620 1.00 62.12 185 ILE A O 1
ATOM 1531 N N . GLU A 1 186 ? -38.299 -30.109 78.792 1.00 61.88 186 GLU A N 1
ATOM 1532 C CA . GLU A 1 186 ? -38.520 -30.369 77.357 1.00 61.88 186 GLU A CA 1
ATOM 1533 C C . GLU A 1 186 ? -38.243 -29.138 76.481 1.00 61.88 186 GLU A C 1
ATOM 1535 O O . GLU A 1 186 ? -37.634 -29.265 75.413 1.00 61.88 186 GLU A O 1
ATOM 1540 N N . LEU A 1 187 ? -38.614 -27.936 76.936 1.00 68.88 187 LEU A N 1
ATOM 1541 C CA . LEU A 1 187 ? -38.304 -26.691 76.230 1.00 68.88 187 LEU A CA 1
ATOM 1542 C C . LEU A 1 187 ? -36.790 -26.414 76.197 1.00 68.88 187 LEU A C 1
ATOM 1544 O O . LEU A 1 187 ? -36.246 -25.995 75.176 1.00 68.88 187 LEU A O 1
ATOM 1548 N N . GLU A 1 188 ? -36.078 -26.696 77.288 1.00 70.50 188 GLU A N 1
ATOM 1549 C CA . GLU A 1 188 ? -34.621 -26.545 77.373 1.00 70.50 188 GLU A CA 1
ATOM 1550 C C . GLU A 1 188 ? -33.876 -27.572 76.500 1.00 70.50 188 GLU A C 1
ATOM 1552 O O . GLU A 1 188 ? -32.874 -27.245 75.858 1.00 70.50 188 GLU A O 1
ATOM 1557 N N . LYS A 1 189 ? -34.397 -28.802 76.393 1.00 74.50 189 LYS A N 1
ATOM 1558 C CA . LYS A 1 189 ? -33.859 -29.827 75.483 1.00 74.50 189 LYS A CA 1
ATOM 1559 C C . LYS A 1 189 ? -34.029 -29.447 74.015 1.00 74.50 189 LYS A C 1
ATOM 1561 O O . LYS A 1 189 ? -33.065 -29.500 73.257 1.00 74.50 189 LYS A O 1
ATOM 1566 N N . THR A 1 190 ? -35.232 -29.028 73.629 1.00 77.31 190 THR A N 1
ATOM 1567 C CA . THR A 1 190 ? -35.547 -28.662 72.238 1.00 77.31 190 THR A CA 1
ATOM 1568 C C . THR A 1 190 ? -34.788 -27.415 71.789 1.00 77.31 190 THR A C 1
ATOM 1570 O O . THR A 1 190 ? -34.257 -27.376 70.680 1.00 77.31 190 THR A O 1
ATOM 1573 N N . THR A 1 191 ? -34.650 -26.417 72.664 1.00 75.69 191 THR A N 1
ATOM 1574 C CA . THR A 1 191 ? -33.817 -25.235 72.387 1.00 75.69 191 THR A CA 1
ATOM 1575 C C . THR A 1 191 ? -32.328 -25.580 72.312 1.00 75.69 191 THR A C 1
ATOM 1577 O O . THR A 1 191 ? -31.638 -25.093 71.417 1.00 75.69 191 THR A O 1
ATOM 1580 N N . SER A 1 192 ? -31.827 -26.475 73.167 1.00 82.06 192 SER A N 1
ATOM 1581 C CA . SER A 1 192 ? -30.435 -26.949 73.104 1.00 82.06 192 SER A CA 1
ATOM 1582 C C . SER A 1 192 ? -30.124 -27.724 71.816 1.00 82.06 192 SER A C 1
ATOM 1584 O O . SER A 1 192 ? -29.055 -27.538 71.233 1.00 82.06 192 SER A O 1
ATOM 1586 N N . GLU A 1 193 ? -31.057 -28.546 71.330 1.00 84.19 193 GLU A N 1
ATOM 1587 C CA . GLU A 1 193 ? -30.931 -29.266 70.053 1.00 84.19 193 GLU A CA 1
ATOM 1588 C C . GLU A 1 193 ? -30.932 -28.309 68.850 1.00 84.19 193 GLU A C 1
ATOM 1590 O O . GLU A 1 193 ? -30.100 -28.439 67.946 1.00 84.19 193 GLU A O 1
ATOM 1595 N N . GLN A 1 194 ? -31.794 -27.288 68.856 1.00 85.31 194 GLN A N 1
ATOM 1596 C CA . GLN A 1 194 ? -31.804 -26.252 67.816 1.00 85.31 194 GLN A CA 1
ATOM 1597 C C . GLN A 1 194 ? -30.506 -25.432 67.808 1.00 85.31 194 GLN A C 1
ATOM 1599 O O . GLN A 1 194 ? -29.935 -25.192 66.744 1.00 85.31 194 GLN A O 1
ATOM 1604 N N . ILE A 1 195 ? -29.986 -25.064 68.984 1.00 84.12 195 ILE A N 1
ATOM 1605 C CA . ILE A 1 195 ? -28.704 -24.355 69.113 1.00 84.12 195 ILE A CA 1
ATOM 1606 C C . ILE A 1 195 ? -27.543 -25.215 68.593 1.00 84.12 195 ILE A C 1
ATOM 1608 O O . ILE A 1 195 ? -26.649 -24.694 67.924 1.00 84.12 195 ILE A O 1
ATOM 1612 N N . ALA A 1 196 ? -27.542 -26.522 68.869 1.00 89.50 196 ALA A N 1
ATOM 1613 C CA . ALA A 1 196 ? -26.518 -27.434 68.359 1.00 89.50 196 ALA A CA 1
ATOM 1614 C C . ALA A 1 196 ? -26.564 -27.557 66.826 1.00 89.50 196 ALA A C 1
ATOM 1616 O O . ALA A 1 196 ? -25.517 -27.565 66.178 1.00 89.50 196 ALA A O 1
ATOM 1617 N N . THR A 1 197 ? -27.768 -27.592 66.250 1.00 90.31 197 THR A N 1
ATOM 1618 C CA . THR A 1 197 ? -27.973 -27.678 64.796 1.00 90.31 197 THR A CA 1
ATOM 1619 C C . THR A 1 197 ? -27.485 -26.410 64.094 1.00 90.31 197 THR A C 1
ATOM 1621 O O . THR A 1 197 ? -26.670 -26.491 63.178 1.00 90.31 197 THR A O 1
ATOM 1624 N N . LEU A 1 198 ? -27.873 -25.233 64.598 1.00 89.81 198 LEU A N 1
ATOM 1625 C CA . LEU A 1 198 ? -27.431 -23.942 64.056 1.00 89.81 198 LEU A CA 1
ATOM 1626 C C . LEU A 1 198 ? -25.917 -23.738 64.173 1.00 89.81 198 LEU A C 1
ATOM 1628 O O . LEU A 1 198 ? -25.298 -23.184 63.270 1.00 89.81 198 LEU A O 1
ATOM 1632 N N . LYS A 1 199 ? -25.293 -24.205 65.262 1.00 91.06 199 LYS A N 1
ATOM 1633 C CA . LYS A 1 199 ? -23.828 -24.170 65.394 1.00 91.06 199 LYS A CA 1
ATOM 1634 C C . LYS A 1 199 ? -23.132 -25.024 64.339 1.00 91.06 199 LYS A C 1
ATOM 1636 O O . LYS A 1 199 ? -22.105 -24.603 63.822 1.00 91.06 199 LYS A O 1
ATOM 1641 N N . LYS A 1 200 ? -23.680 -26.199 64.018 1.00 92.81 200 LYS A N 1
ATOM 1642 C CA . LYS A 1 200 ? -23.118 -27.080 62.986 1.00 92.81 200 LYS A CA 1
ATOM 1643 C C . LYS A 1 200 ? -23.219 -26.448 61.597 1.00 92.81 200 LYS A C 1
ATOM 1645 O O . LYS A 1 200 ? -22.235 -26.443 60.871 1.00 92.81 200 LYS A O 1
ATOM 1650 N N . GLU A 1 201 ? -24.369 -25.864 61.261 1.00 92.38 201 GLU A N 1
ATOM 1651 C CA . GLU A 1 201 ? -24.557 -25.151 59.988 1.00 92.38 201 GLU A CA 1
ATOM 1652 C C . GLU A 1 201 ? -23.650 -23.917 59.875 1.00 92.38 201 GLU A C 1
ATOM 1654 O O . GLU A 1 201 ? -23.092 -23.640 58.812 1.00 92.38 201 GLU A O 1
ATOM 1659 N N . LEU A 1 202 ? -23.452 -23.184 60.974 1.00 92.56 202 LEU A N 1
ATOM 1660 C CA . LEU A 1 202 ? -22.544 -22.039 61.002 1.00 92.56 202 LEU A CA 1
ATOM 1661 C C . LEU A 1 202 ? -21.081 -22.456 60.780 1.00 92.56 202 LEU A C 1
ATOM 1663 O O . LEU A 1 202 ? -20.355 -21.767 60.067 1.00 92.56 202 LEU A O 1
ATOM 1667 N N . GLU A 1 203 ? -20.657 -23.584 61.353 1.00 94.25 203 GLU A N 1
ATOM 1668 C CA . GLU A 1 203 ? -19.307 -24.122 61.152 1.00 94.25 203 GLU A CA 1
ATOM 1669 C C . GLU A 1 203 ? -19.101 -24.565 59.693 1.00 94.25 203 GLU A C 1
ATOM 1671 O O . GLU A 1 203 ? -18.153 -24.127 59.046 1.00 94.25 203 GLU A O 1
ATOM 1676 N N . GLU A 1 204 ? -20.040 -25.338 59.132 1.00 92.94 204 GLU A N 1
ATOM 1677 C CA . GLU A 1 204 ? -19.987 -25.808 57.737 1.00 92.94 204 GLU A CA 1
ATOM 1678 C C . GLU A 1 204 ? -19.966 -24.638 56.737 1.00 92.94 204 GLU A C 1
ATOM 1680 O O . GLU A 1 204 ? -19.198 -24.636 55.771 1.00 92.94 204 GLU A O 1
ATOM 1685 N N . THR A 1 205 ? -20.779 -23.604 56.977 1.00 90.81 205 THR A N 1
ATOM 1686 C CA . THR A 1 205 ? -20.798 -22.401 56.129 1.00 90.81 205 THR A CA 1
ATOM 1687 C C . THR A 1 205 ? -19.535 -21.560 56.289 1.00 90.81 205 THR A C 1
ATOM 1689 O O . THR A 1 205 ? -19.065 -21.001 55.298 1.00 90.81 205 THR A O 1
ATOM 1692 N N . SER A 1 206 ? -18.943 -21.497 57.486 1.00 94.12 206 SER A N 1
ATOM 1693 C CA . SER A 1 206 ? -17.660 -20.827 57.719 1.00 94.12 206 SER A CA 1
ATOM 1694 C C . SER A 1 206 ? -16.513 -21.514 56.974 1.00 94.12 206 SER A C 1
ATOM 1696 O O . SER A 1 206 ? -15.707 -20.836 56.329 1.00 94.12 206 SER A O 1
ATOM 1698 N N . GLU A 1 207 ? -16.473 -22.845 57.000 1.00 94.38 207 GLU A N 1
ATOM 1699 C CA . GLU A 1 207 ? -15.449 -23.652 56.334 1.00 94.38 207 GLU A CA 1
ATOM 1700 C C . GLU A 1 207 ? -15.548 -23.525 54.802 1.00 94.38 207 GLU A C 1
ATOM 1702 O O . GLU A 1 207 ? -14.550 -23.258 54.128 1.00 94.38 207 GLU A O 1
ATOM 1707 N N . ALA A 1 208 ? -16.768 -23.550 54.251 1.00 93.56 208 ALA A N 1
ATOM 1708 C CA . ALA A 1 208 ? -17.010 -23.299 52.827 1.00 93.56 208 ALA A CA 1
ATOM 1709 C C . ALA A 1 208 ? -16.576 -21.887 52.384 1.00 93.56 208 ALA A C 1
ATOM 1711 O O . ALA A 1 208 ? -16.038 -21.700 51.287 1.00 93.56 208 ALA A O 1
ATOM 1712 N N . LEU A 1 209 ? -16.780 -20.879 53.237 1.00 92.56 209 LEU A N 1
ATOM 1713 C CA . LEU A 1 209 ? -16.358 -19.501 52.970 1.00 92.56 209 LEU A CA 1
ATOM 1714 C C . LEU A 1 209 ? -14.827 -19.384 52.966 1.00 92.56 209 LEU A C 1
ATOM 1716 O O . LEU A 1 209 ? -14.263 -18.701 52.107 1.00 92.56 209 LEU A O 1
ATOM 1720 N N . LYS A 1 210 ? -14.154 -20.100 53.875 1.00 94.19 210 LYS A N 1
ATOM 1721 C CA . LYS A 1 210 ? -12.689 -20.179 53.931 1.00 94.19 210 LYS A CA 1
ATOM 1722 C C . LYS A 1 210 ? -12.106 -20.795 52.660 1.00 94.19 210 LYS A C 1
ATOM 1724 O O . LYS A 1 210 ? -11.145 -20.262 52.105 1.00 94.19 210 LYS A O 1
ATOM 1729 N N . ASP A 1 211 ? -12.711 -21.868 52.162 1.00 94.75 211 ASP A N 1
ATOM 1730 C CA . ASP A 1 211 ? -12.289 -22.514 50.917 1.00 94.75 211 ASP A CA 1
ATOM 1731 C C . ASP A 1 211 ? -12.487 -21.614 49.694 1.00 94.75 211 ASP A C 1
ATOM 1733 O O . ASP A 1 211 ? -11.595 -21.507 48.845 1.00 94.75 211 ASP A O 1
ATOM 1737 N N . MET A 1 212 ? -13.608 -20.895 49.628 1.00 93.88 212 MET A N 1
ATOM 1738 C CA . MET A 1 212 ? -13.856 -19.910 48.573 1.00 93.88 212 MET A CA 1
ATOM 1739 C C . MET A 1 212 ? -12.849 -18.751 48.603 1.00 93.88 212 MET A C 1
ATOM 1741 O O . MET A 1 212 ? -12.357 -18.325 47.555 1.00 93.88 212 MET A O 1
ATOM 1745 N N . GLU A 1 213 ? -12.497 -18.251 49.789 1.00 93.81 213 GLU A N 1
ATOM 1746 C CA . GLU A 1 213 ? -11.475 -17.211 49.969 1.00 93.81 213 GLU A CA 1
ATOM 1747 C C . GLU A 1 213 ? -10.090 -17.687 49.489 1.00 93.81 213 GLU A C 1
ATOM 1749 O O . GLU A 1 213 ? -9.379 -16.966 48.775 1.00 93.81 213 GLU A O 1
ATOM 1754 N N . ASN A 1 214 ? -9.733 -18.935 49.803 1.00 94.00 214 ASN A N 1
ATOM 1755 C CA . ASN A 1 214 ? -8.494 -19.564 49.346 1.00 94.00 214 ASN A CA 1
ATOM 1756 C C . ASN A 1 214 ? -8.465 -19.719 47.815 1.00 94.00 214 ASN A C 1
ATOM 1758 O O . ASN A 1 214 ? -7.452 -19.413 47.174 1.00 94.00 214 ASN A O 1
ATOM 1762 N N . GLN A 1 215 ? -9.576 -20.142 47.203 1.00 94.19 215 GLN A N 1
ATOM 1763 C CA . GLN A 1 215 ? -9.687 -20.257 45.746 1.00 94.19 215 GLN A CA 1
ATOM 1764 C C . GLN A 1 215 ? -9.566 -18.900 45.048 1.00 94.19 215 GLN A C 1
ATOM 1766 O O . GLN A 1 215 ? -8.805 -18.775 44.086 1.00 94.19 215 GLN A O 1
ATOM 1771 N N . ASN A 1 216 ? -10.240 -17.867 45.557 1.00 92.69 216 ASN A N 1
ATOM 1772 C CA . ASN A 1 216 ? -10.126 -16.508 45.022 1.00 92.69 216 ASN A CA 1
ATOM 1773 C C . ASN A 1 216 ? -8.699 -15.960 45.139 1.00 92.69 216 ASN A C 1
ATOM 1775 O O . ASN A 1 216 ? -8.191 -15.337 44.201 1.00 92.69 216 ASN A O 1
ATOM 1779 N N . SER A 1 217 ? -8.017 -16.242 46.249 1.00 93.38 217 SER A N 1
ATOM 1780 C CA . SER A 1 217 ? -6.610 -15.872 46.428 1.00 93.38 217 SER A CA 1
ATOM 1781 C C . SER A 1 217 ? -5.716 -16.555 45.383 1.00 93.38 217 SER A C 1
ATOM 1783 O O . SER A 1 217 ? -4.893 -15.899 44.743 1.00 93.38 217 SER A O 1
ATOM 1785 N N . CYS A 1 218 ? -5.920 -17.853 45.127 1.00 93.88 218 CYS A N 1
ATOM 1786 C CA . CYS A 1 218 ? -5.184 -18.601 44.102 1.00 93.88 218 CYS A CA 1
ATOM 1787 C C . CYS A 1 218 ? -5.432 -18.061 42.683 1.00 93.88 218 CYS A C 1
ATOM 1789 O O . CYS A 1 218 ? -4.487 -17.879 41.909 1.00 93.88 218 CYS A O 1
ATOM 1791 N N . LEU A 1 219 ? -6.692 -17.771 42.345 1.00 93.19 219 LEU A N 1
ATOM 1792 C CA . LEU A 1 219 ? -7.064 -17.195 41.051 1.00 93.19 219 LEU A CA 1
ATOM 1793 C C . LEU A 1 219 ? -6.433 -15.817 40.845 1.00 93.19 219 LEU A C 1
ATOM 1795 O O . LEU A 1 219 ? -5.899 -15.547 39.771 1.00 93.19 219 LEU A O 1
ATOM 1799 N N . THR A 1 220 ? -6.414 -14.985 41.886 1.00 93.88 220 THR A N 1
ATOM 1800 C CA . THR A 1 220 ? -5.785 -13.659 41.844 1.00 93.88 220 THR A CA 1
ATOM 1801 C C . THR A 1 220 ? -4.288 -13.762 41.547 1.00 93.88 220 THR A C 1
ATOM 1803 O O . THR A 1 220 ? -3.783 -13.065 40.668 1.00 93.88 220 THR A O 1
ATOM 1806 N N . VAL A 1 221 ? -3.576 -14.678 42.213 1.00 94.75 221 VAL A N 1
ATOM 1807 C CA . VAL A 1 221 ? -2.144 -14.911 41.956 1.00 94.75 221 VAL A CA 1
ATOM 1808 C C . VAL A 1 221 ? -1.908 -15.392 40.522 1.00 94.75 221 VAL A C 1
ATOM 1810 O O . VAL A 1 221 ? -1.024 -14.867 39.845 1.00 94.75 221 VAL A O 1
ATOM 1813 N N . LYS A 1 222 ? -2.718 -16.336 40.021 1.00 94.81 222 LYS A N 1
ATOM 1814 C CA . LYS A 1 222 ? -2.628 -16.794 38.623 1.00 94.81 222 LYS A CA 1
ATOM 1815 C C . LYS A 1 222 ? -2.841 -15.650 37.635 1.00 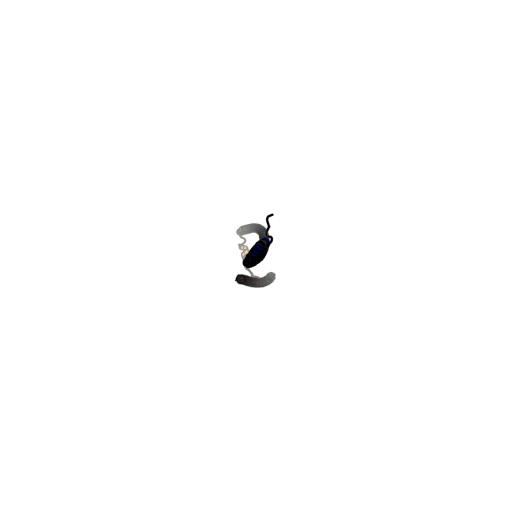94.81 222 LYS A C 1
ATOM 1817 O O . LYS A 1 222 ? -2.039 -15.494 36.723 1.00 94.81 222 LYS A O 1
ATOM 1822 N N . GLN A 1 223 ? -3.867 -14.825 37.841 1.00 93.50 223 GLN A N 1
ATOM 1823 C CA . GLN A 1 223 ? -4.163 -13.673 36.987 1.00 93.50 223 GLN A CA 1
ATOM 1824 C C . GLN A 1 223 ? -2.970 -12.708 36.905 1.00 93.50 223 GLN A C 1
ATOM 1826 O O . GLN A 1 223 ? -2.613 -12.253 35.818 1.00 93.50 223 GLN A O 1
ATOM 1831 N N . VAL A 1 224 ? -2.343 -12.405 38.047 1.00 94.69 224 VAL A N 1
ATOM 1832 C CA . VAL A 1 224 ? -1.171 -11.520 38.111 1.00 94.69 224 VAL A CA 1
ATOM 1833 C C . VAL A 1 224 ? 0.012 -12.121 37.354 1.00 94.69 224 VAL A C 1
ATOM 1835 O O . VAL A 1 224 ? 0.625 -11.419 36.551 1.00 94.69 224 VAL A O 1
ATOM 1838 N N . LEU A 1 225 ? 0.300 -13.411 37.550 1.00 94.75 225 LEU A N 1
ATOM 1839 C CA . LEU A 1 225 ? 1.391 -14.099 36.853 1.00 94.75 225 LEU A CA 1
ATOM 1840 C C . LEU A 1 225 ? 1.184 -14.111 35.334 1.00 94.75 225 LEU A C 1
ATOM 1842 O O . LEU A 1 225 ? 2.080 -13.714 34.596 1.00 94.75 225 LEU A O 1
ATOM 1846 N N . THR A 1 226 ? -0.010 -14.468 34.857 1.00 93.00 226 THR A N 1
ATOM 1847 C CA . THR A 1 226 ? -0.301 -14.500 33.414 1.00 93.00 226 THR A CA 1
ATOM 1848 C C . THR A 1 226 ? -0.218 -13.110 32.782 1.00 93.00 226 THR A C 1
ATOM 1850 O O . THR A 1 226 ? 0.299 -12.947 31.677 1.00 93.00 226 THR A O 1
ATOM 1853 N N . ASN A 1 227 ? -0.688 -12.075 33.483 1.00 93.31 227 ASN A N 1
ATOM 1854 C CA . ASN A 1 227 ? -0.554 -10.698 33.011 1.00 93.31 227 ASN A CA 1
ATOM 1855 C C . ASN A 1 227 ? 0.914 -10.256 32.942 1.00 93.31 227 ASN A C 1
ATOM 1857 O O . ASN A 1 227 ? 1.283 -9.533 32.015 1.00 93.31 227 ASN A O 1
ATOM 1861 N N . GLN A 1 228 ? 1.744 -10.694 33.891 1.00 94.19 228 GLN A N 1
ATOM 1862 C CA . GLN A 1 228 ? 3.176 -10.412 33.898 1.00 94.19 228 GLN A CA 1
ATOM 1863 C C . GLN A 1 228 ? 3.887 -11.093 32.719 1.00 94.19 228 GLN A C 1
ATOM 1865 O O . GLN A 1 228 ? 4.595 -10.424 31.970 1.00 94.19 228 GLN A O 1
ATOM 1870 N N . GLU A 1 229 ? 3.620 -12.379 32.483 1.00 93.12 229 GLU A N 1
ATOM 1871 C CA . GLU A 1 229 ? 4.151 -13.127 31.333 1.00 93.12 229 GLU A CA 1
ATOM 1872 C C . GLU A 1 229 ? 3.769 -12.467 29.999 1.00 93.12 229 GLU A C 1
ATOM 1874 O O . GLU A 1 229 ? 4.607 -12.302 29.112 1.00 93.12 229 GLU A O 1
ATOM 1879 N N . LEU A 1 230 ? 2.519 -12.007 29.869 1.00 93.56 230 LEU A N 1
ATOM 1880 C CA . LEU A 1 230 ? 2.061 -11.268 28.690 1.00 93.56 230 LEU A CA 1
ATOM 1881 C C . LEU A 1 230 ? 2.793 -9.933 28.507 1.00 93.56 230 LEU A C 1
ATOM 1883 O O . LEU A 1 230 ? 3.076 -9.539 27.373 1.00 93.56 230 LEU A O 1
ATOM 1887 N N . GLN A 1 231 ? 3.083 -9.210 29.591 1.00 91.44 231 GLN A N 1
ATOM 1888 C CA . GLN A 1 231 ? 3.858 -7.972 29.513 1.00 91.44 231 GLN A CA 1
ATOM 1889 C C . GLN A 1 231 ? 5.307 -8.230 29.102 1.00 91.44 231 GLN A C 1
ATOM 1891 O O . GLN A 1 231 ? 5.853 -7.464 28.306 1.00 91.44 231 GLN A O 1
ATOM 1896 N N . ASP A 1 232 ? 5.920 -9.293 29.610 1.00 92.69 232 ASP A N 1
ATOM 1897 C CA . ASP A 1 232 ? 7.306 -9.621 29.297 1.00 92.69 232 ASP A CA 1
ATOM 1898 C C . ASP A 1 232 ? 7.448 -10.125 27.852 1.00 92.69 232 ASP A C 1
ATOM 1900 O O . ASP A 1 232 ? 8.298 -9.612 27.121 1.00 92.69 232 ASP A O 1
ATOM 1904 N N . ALA A 1 233 ? 6.523 -10.962 27.367 1.00 91.25 233 ALA A N 1
ATOM 1905 C CA . ALA A 1 233 ? 6.460 -11.362 25.956 1.00 91.25 233 ALA A CA 1
ATOM 1906 C C . ALA A 1 233 ? 6.273 -10.161 25.006 1.00 91.25 233 ALA A C 1
ATOM 1908 O O . ALA A 1 233 ? 6.880 -10.095 23.935 1.00 91.25 233 ALA A O 1
ATOM 1909 N N . ARG A 1 234 ? 5.468 -9.161 25.402 1.00 89.69 234 ARG A N 1
ATOM 1910 C CA . ARG A 1 234 ? 5.316 -7.911 24.633 1.00 89.69 234 ARG A CA 1
ATOM 1911 C C . ARG A 1 234 ? 6.613 -7.109 24.565 1.00 89.69 234 ARG A C 1
ATOM 1913 O O . ARG A 1 234 ? 6.903 -6.550 23.513 1.00 89.69 234 ARG A O 1
ATOM 1920 N N . LYS A 1 235 ? 7.380 -7.030 25.657 1.00 90.00 235 LYS A N 1
ATOM 1921 C CA . LYS A 1 235 ? 8.679 -6.332 25.664 1.00 90.00 235 LYS A CA 1
ATOM 1922 C C . LYS A 1 235 ? 9.706 -7.046 24.790 1.00 90.00 235 LYS A C 1
ATOM 1924 O O . LYS A 1 235 ? 10.474 -6.374 24.110 1.00 90.00 235 LYS A O 1
ATOM 1929 N N . GLU A 1 236 ? 9.720 -8.375 24.812 1.00 87.12 236 GLU A N 1
ATOM 1930 C CA . GLU A 1 236 ? 10.649 -9.181 24.016 1.00 87.12 236 GLU A CA 1
ATOM 1931 C C . GLU A 1 236 ? 10.348 -9.089 22.515 1.00 87.12 236 GLU A C 1
ATOM 1933 O O . GLU A 1 236 ? 11.270 -8.951 21.726 1.00 87.12 236 GLU A O 1
ATOM 1938 N N . SER A 1 237 ? 9.071 -9.022 22.121 1.00 78.94 237 SER A N 1
ATOM 1939 C CA . SER A 1 237 ? 8.665 -8.834 20.718 1.00 78.94 237 SER A CA 1
ATOM 1940 C C . SER A 1 237 ? 8.985 -7.448 20.130 1.00 78.94 237 SER A C 1
ATOM 1942 O O . SER A 1 237 ? 8.855 -7.272 18.919 1.00 78.94 237 SER A O 1
ATOM 1944 N N . ILE A 1 238 ? 9.304 -6.451 20.962 1.00 84.25 238 ILE A N 1
ATOM 1945 C CA . ILE A 1 238 ? 9.630 -5.078 20.530 1.00 84.25 238 ILE A CA 1
ATOM 1946 C C . ILE A 1 238 ? 11.154 -4.877 20.381 1.00 84.25 238 ILE A C 1
ATOM 1948 O O . ILE A 1 238 ? 11.574 -3.894 19.771 1.00 84.25 238 ILE A O 1
ATOM 1952 N N . ARG A 1 239 ? 11.980 -5.781 20.927 1.00 54.94 239 ARG A N 1
ATOM 1953 C CA . ARG A 1 239 ? 13.440 -5.788 20.733 1.00 54.94 239 ARG A CA 1
ATOM 1954 C C . ARG A 1 239 ? 13.829 -6.483 19.435 1.00 54.94 239 ARG A C 1
ATOM 1956 O O . ARG A 1 239 ? 14.848 -6.039 18.865 1.00 54.94 239 ARG A O 1
#

Secondary structure (DSSP, 8-state):
-----TTTHHHHHHHHHHHHHHHHHHHHHHHHHHHHHHHHHHHHHHHHHHHHHHHHHHHHHHHHHHHHHHHHHHHHHHHHHHHHHHHHHHHHHHHHHHHHHHHHHHHHHHHHHHHHHHHHHHHHHHHHHHHHHHHHHHHHHHHHHHHHHHHHHHHHHHHTT-TTHHHHTTS----------HHHHHHHHHHHHHHHHHHHHHHHHHHHHHHHHHHHHHHHHHHHHHHHHHHHHHHHTT-